Protein AF-0000000086875661 (afdb_homodimer)

pLDDT: mean 96.8, std 3.92, range [65.06, 98.88]

Structure (mmCIF, N/CA/C/O backbone):
data_AF-0000000086875661-model_v1
#
loop_
_entity.id
_entity.type
_entity.pdbx_description
1 polymer 'Rod shape-determining protein MreD'
#
loop_
_atom_site.group_PDB
_atom_site.id
_atom_site.type_symbol
_atom_site.label_atom_id
_atom_site.label_alt_id
_atom_site.label_comp_id
_atom_site.label_asym_id
_atom_site.label_entity_id
_atom_site.label_seq_id
_atom_site.pdbx_PDB_ins_code
_atom_site.Cartn_x
_atom_site.Cartn_y
_atom_site.Cartn_z
_atom_site.occupancy
_atom_site.B_iso_or_equiv
_atom_site.auth_seq_id
_atom_site.auth_comp_id
_atom_site.auth_asym_id
_atom_site.auth_atom_id
_atom_site.pdbx_PDB_model_num
ATOM 1 N N . MET A 1 1 ? 11.617 -21.625 3.67 1 78 1 MET A N 1
ATOM 2 C CA . MET A 1 1 ? 10.969 -20.969 4.805 1 78 1 MET A CA 1
ATOM 3 C C . MET A 1 1 ? 11.102 -19.453 4.703 1 78 1 MET A C 1
ATOM 5 O O . MET A 1 1 ? 12.047 -18.953 4.102 1 78 1 MET A O 1
ATOM 9 N N . MET A 1 2 ? 10.062 -18.734 5.184 1 91.12 2 MET A N 1
ATOM 10 C CA . MET A 1 2 ? 9.969 -17.281 5.129 1 91.12 2 MET A CA 1
ATOM 11 C C . MET A 1 2 ? 10.82 -16.641 6.223 1 91.12 2 MET A C 1
ATOM 13 O O . MET A 1 2 ? 10.695 -15.438 6.484 1 91.12 2 MET A O 1
ATOM 17 N N . THR A 1 3 ? 11.672 -17.438 6.891 1 93.19 3 THR A N 1
ATOM 18 C CA . THR A 1 3 ? 12.391 -16.953 8.062 1 93.19 3 THR A CA 1
ATOM 19 C C . THR A 1 3 ? 13.398 -15.883 7.68 1 93.19 3 THR A C 1
ATOM 21 O O . THR A 1 3 ? 13.469 -14.828 8.32 1 93.19 3 THR A O 1
ATOM 24 N N . LEU A 1 4 ? 14.195 -16.141 6.719 1 94.19 4 LEU A N 1
ATOM 25 C CA . LEU A 1 4 ? 15.188 -15.156 6.301 1 94.19 4 LEU A CA 1
ATOM 26 C C . LEU A 1 4 ? 14.523 -13.859 5.848 1 94.19 4 LEU A C 1
ATOM 28 O O . LEU A 1 4 ? 15.008 -12.766 6.145 1 94.19 4 LEU A O 1
ATOM 32 N N . ASN A 1 5 ? 13.414 -13.969 5.113 1 96.56 5 ASN A N 1
ATOM 33 C CA . ASN A 1 5 ? 12.688 -12.789 4.684 1 96.56 5 ASN A CA 1
ATOM 34 C C . ASN A 1 5 ? 12.164 -11.984 5.871 1 96.56 5 ASN A C 1
ATOM 36 O O . ASN A 1 5 ? 12.211 -10.75 5.859 1 96.56 5 ASN A O 1
ATOM 40 N N . ILE A 1 6 ? 11.711 -12.656 6.848 1 97.5 6 ILE A N 1
ATOM 41 C CA . ILE A 1 6 ? 11.195 -12 8.039 1 97.5 6 ILE A CA 1
ATOM 42 C C . ILE A 1 6 ? 12.344 -11.328 8.797 1 97.5 6 ILE A C 1
ATOM 44 O O . ILE A 1 6 ? 12.211 -10.188 9.242 1 97.5 6 ILE A O 1
ATOM 48 N N . LEU A 1 7 ? 13.445 -11.969 8.898 1 97.12 7 LEU A N 1
ATOM 49 C CA . LEU A 1 7 ? 14.594 -11.422 9.617 1 97.12 7 LEU A CA 1
ATOM 50 C C . LEU A 1 7 ? 15.156 -10.203 8.898 1 97.12 7 LEU A C 1
ATOM 52 O O . LEU A 1 7 ? 15.234 -9.117 9.477 1 97.12 7 LEU A O 1
ATOM 56 N N . VAL A 1 8 ? 15.414 -10.328 7.621 1 96.62 8 VAL A N 1
ATOM 57 C CA . VAL A 1 8 ? 16.109 -9.289 6.863 1 96.62 8 VAL A CA 1
ATOM 58 C C . VAL A 1 8 ? 15.109 -8.203 6.445 1 96.62 8 VAL A C 1
ATOM 60 O O . VAL A 1 8 ? 15.445 -7.02 6.418 1 96.62 8 VAL A O 1
ATOM 63 N N . GLY A 1 9 ? 13.906 -8.633 6.141 1 97.81 9 GLY A N 1
ATOM 64 C CA . GLY A 1 9 ? 12.922 -7.711 5.602 1 97.81 9 GLY A CA 1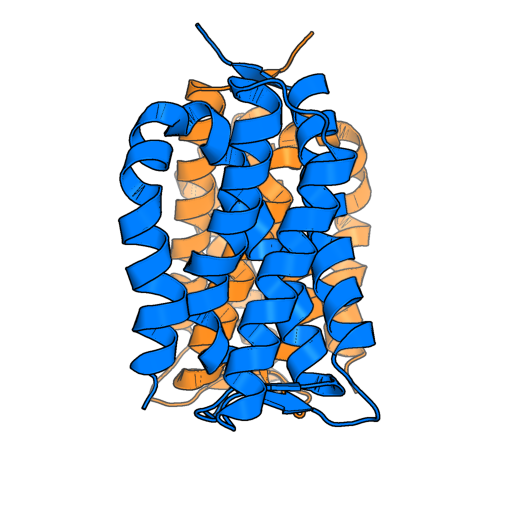
ATOM 65 C C . GLY A 1 9 ? 12.141 -6.98 6.68 1 97.81 9 GLY A C 1
ATOM 66 O O . GLY A 1 9 ? 11.594 -5.902 6.434 1 97.81 9 GLY A O 1
ATOM 67 N N . PHE A 1 10 ? 12.133 -7.559 7.891 1 98.44 10 PHE A N 1
ATOM 68 C CA . PHE A 1 10 ? 11.227 -7 8.891 1 98.44 10 PHE A CA 1
ATOM 69 C C . PHE A 1 10 ? 11.938 -6.809 10.219 1 98.44 10 PHE A C 1
ATOM 71 O O . PHE A 1 10 ? 12.086 -5.68 10.695 1 98.44 10 PHE A O 1
ATOM 78 N N . VAL A 1 11 ? 12.469 -7.754 10.789 1 98.19 11 VAL A N 1
ATOM 79 C CA . VAL A 1 11 ? 12.992 -7.727 12.156 1 98.19 11 VAL A CA 1
ATOM 80 C C . VAL A 1 11 ? 14.211 -6.812 12.227 1 98.19 11 VAL A C 1
ATOM 82 O O . VAL A 1 11 ? 14.234 -5.859 13.008 1 98.19 11 VAL A O 1
ATOM 85 N N . VAL A 1 12 ? 15.203 -7.027 11.461 1 97.88 12 VAL A N 1
ATOM 86 C CA . VAL A 1 12 ? 16.453 -6.266 11.508 1 97.88 12 VAL A CA 1
ATOM 87 C C . VAL A 1 12 ? 16.156 -4.789 11.242 1 97.88 12 VAL A C 1
ATOM 89 O O . VAL A 1 12 ? 16.562 -3.924 12.031 1 97.88 12 VAL A O 1
ATOM 92 N N . PRO A 1 13 ? 15.43 -4.535 10.195 1 97.75 13 PRO A N 1
ATOM 93 C CA . PRO A 1 13 ? 15.148 -3.117 9.961 1 97.75 13 PRO A CA 1
ATOM 94 C C . PRO A 1 13 ? 14.406 -2.465 11.125 1 97.75 13 PRO A C 1
ATOM 96 O O . PRO A 1 13 ? 14.758 -1.362 11.547 1 97.75 13 PRO A O 1
ATOM 99 N N . TRP A 1 14 ? 13.484 -3.121 11.695 1 97.69 14 TRP A N 1
ATOM 100 C CA . TRP A 1 14 ? 12.711 -2.533 12.789 1 97.69 14 TRP A CA 1
ATOM 101 C C . TRP A 1 14 ? 13.562 -2.389 14.047 1 97.69 14 TRP A C 1
ATOM 103 O O . TRP A 1 14 ? 13.445 -1.395 14.766 1 97.69 14 TRP A O 1
ATOM 113 N N . VAL A 1 15 ? 14.344 -3.293 14.312 1 97.19 15 VAL A N 1
ATOM 114 C CA . VAL A 1 15 ? 15.203 -3.223 15.492 1 97.19 15 VAL A CA 1
ATOM 115 C C . VAL A 1 15 ? 16.188 -2.072 15.344 1 97.19 15 VAL A C 1
ATOM 117 O O . VAL A 1 15 ? 16.422 -1.315 16.281 1 97.19 15 VAL A O 1
ATOM 120 N N . LEU A 1 16 ? 16.734 -1.89 14.164 1 94.44 16 LEU A N 1
ATOM 121 C CA . LEU A 1 16 ? 17.75 -0.874 13.93 1 94.44 16 LEU A CA 1
ATOM 122 C C . LEU A 1 16 ? 17.156 0.525 13.977 1 94.44 16 LEU A C 1
ATOM 124 O O . LEU A 1 16 ? 17.812 1.48 14.383 1 94.44 16 LEU A O 1
ATOM 128 N N . PHE A 1 17 ? 15.836 0.553 13.633 1 94.31 17 PHE A N 1
ATOM 129 C CA . PHE A 1 17 ? 15.344 1.904 13.398 1 94.31 17 PHE A CA 1
ATOM 130 C C . PHE A 1 17 ? 14.156 2.217 14.305 1 94.31 17 PHE A C 1
ATOM 132 O O . PHE A 1 17 ? 13.586 3.307 14.227 1 94.31 17 PHE A O 1
ATOM 139 N N . ILE A 1 18 ? 13.883 1.315 15.188 1 93.56 18 ILE A N 1
ATOM 140 C CA . ILE A 1 18 ? 12.688 1.455 16.016 1 93.56 18 ILE A CA 1
ATOM 141 C C . ILE A 1 18 ? 12.812 2.691 16.906 1 93.56 18 ILE A C 1
ATOM 143 O O . ILE A 1 18 ? 11.828 3.395 17.141 1 93.56 18 ILE A O 1
ATOM 147 N N . TYR A 1 19 ? 13.93 2.939 17.422 1 93.19 19 TYR A N 1
ATOM 148 C CA . TYR A 1 19 ? 14.141 4.098 18.281 1 93.19 19 TYR A CA 1
ATOM 149 C C . TYR A 1 19 ? 13.852 5.395 17.531 1 93.19 19 TYR A C 1
ATOM 151 O O . TYR A 1 19 ? 13.18 6.285 18.062 1 93.19 19 TYR A O 1
ATOM 159 N N . LEU A 1 20 ? 14.305 5.477 16.422 1 92.06 20 LEU A N 1
ATOM 160 C CA . LEU A 1 20 ? 14.078 6.664 15.602 1 92.06 20 LEU A CA 1
ATOM 161 C C . LEU A 1 20 ? 12.594 6.852 15.305 1 92.06 20 LEU A C 1
ATOM 163 O O . LEU A 1 20 ? 12.086 7.973 15.352 1 92.06 20 LEU A O 1
ATOM 167 N N . PHE A 1 21 ? 11.961 5.781 15.047 1 91.88 21 PHE A N 1
ATOM 168 C CA . PHE A 1 21 ? 10.539 5.824 14.742 1 91.88 21 PHE A CA 1
ATOM 169 C C . PHE A 1 21 ? 9.734 6.27 15.953 1 91.88 21 PHE A C 1
ATOM 171 O O . PHE A 1 21 ? 8.797 7.062 15.828 1 91.88 21 PHE A O 1
ATOM 178 N N . ILE A 1 22 ? 10.188 5.793 17.047 1 93.31 22 ILE A N 1
ATOM 179 C CA . ILE A 1 22 ? 9.484 6.16 18.266 1 93.31 22 ILE A CA 1
ATOM 180 C C . ILE A 1 22 ? 9.742 7.629 18.594 1 93.31 22 ILE A C 1
ATOM 182 O O . ILE A 1 22 ? 8.812 8.375 18.906 1 93.31 22 ILE A O 1
ATOM 186 N N . LYS A 1 23 ? 10.867 8.094 18.391 1 95.38 23 LYS A N 1
ATOM 187 C CA . LYS A 1 23 ? 11.266 9.453 18.75 1 95.38 23 LYS A CA 1
ATOM 188 C C . LYS A 1 23 ? 10.688 10.477 17.766 1 95.38 23 LYS A C 1
ATOM 190 O O . LYS A 1 23 ? 10.344 11.594 18.156 1 95.38 23 LYS A O 1
ATOM 195 N N . HIS A 1 24 ? 10.531 10.078 16.562 1 95.88 24 HIS A N 1
ATOM 196 C CA . HIS A 1 24 ? 10.086 11.016 15.539 1 95.88 24 HIS A CA 1
ATOM 197 C C . HIS A 1 24 ? 8.812 10.523 14.852 1 95.88 24 HIS A C 1
ATOM 199 O O . HIS A 1 24 ? 8.664 10.664 13.641 1 95.88 24 HIS A O 1
ATOM 205 N N . TRP A 1 25 ? 7.977 9.867 15.602 1 92.88 25 TRP A N 1
ATOM 206 C CA . TRP A 1 25 ? 6.805 9.203 15.047 1 92.88 25 TRP A CA 1
ATOM 207 C C . TRP A 1 25 ? 5.848 10.219 14.43 1 92.88 25 TRP A C 1
ATOM 209 O O . TRP A 1 25 ? 5.152 9.914 13.453 1 92.88 25 TRP A O 1
ATOM 219 N N . ARG A 1 26 ? 5.785 11.438 14.852 1 92 26 ARG A N 1
ATOM 220 C CA . ARG A 1 26 ? 4.867 12.438 14.312 1 92 26 ARG A CA 1
ATOM 221 C C . ARG A 1 26 ? 5.27 12.852 12.906 1 92 26 ARG A C 1
ATOM 223 O O . ARG A 1 26 ? 4.414 13.148 12.07 1 92 26 ARG A O 1
ATOM 230 N N . LEU A 1 27 ? 6.555 12.828 12.75 1 94.19 27 LEU A N 1
ATOM 231 C CA . LEU A 1 27 ? 7.059 13.172 11.422 1 94.19 27 LEU A CA 1
ATOM 232 C C . LEU A 1 27 ? 6.844 12.016 10.453 1 94.19 27 LEU A C 1
ATOM 234 O O . LEU A 1 27 ? 6.473 12.234 9.297 1 94.19 27 LEU A O 1
ATOM 238 N N . LEU A 1 28 ? 7.039 10.805 10.906 1 95.19 28 LEU A N 1
ATOM 239 C CA . LEU A 1 28 ? 7.148 9.664 10.008 1 95.19 28 LEU A CA 1
ATOM 240 C C . LEU A 1 28 ? 5.801 8.977 9.836 1 95.19 28 LEU A C 1
ATOM 242 O O . LEU A 1 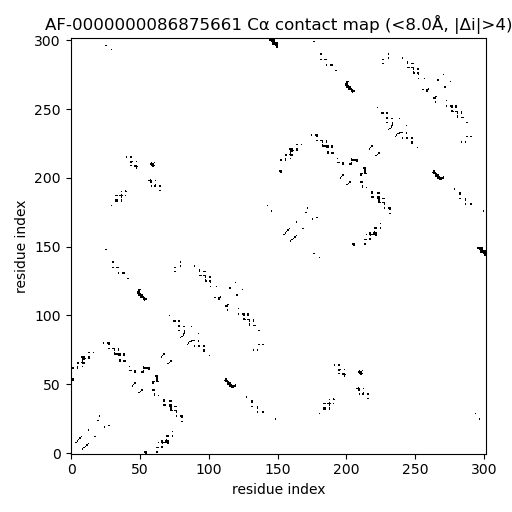28 ? 5.598 8.234 8.867 1 95.19 28 LEU A O 1
ATOM 246 N N . PHE A 1 29 ? 4.887 9.273 10.617 1 95.06 29 PHE A N 1
ATOM 247 C CA . PHE A 1 29 ? 3.572 8.648 10.727 1 95.06 29 PHE A CA 1
ATOM 248 C C . PHE A 1 29 ? 2.822 8.734 9.398 1 95.06 29 PHE A C 1
ATOM 250 O O . PHE A 1 29 ? 2.328 7.719 8.898 1 95.06 29 PHE A O 1
ATOM 257 N N . PRO A 1 30 ? 2.822 9.828 8.766 1 96.44 30 PRO A N 1
ATOM 258 C CA . PRO A 1 30 ? 2.023 9.914 7.543 1 96.44 30 PRO A CA 1
ATOM 259 C C . PRO A 1 30 ? 2.689 9.227 6.352 1 96.44 30 PRO A C 1
ATOM 261 O O . PRO A 1 30 ? 2.016 8.867 5.383 1 96.44 30 PRO A O 1
ATOM 264 N N . PHE A 1 31 ? 3.967 8.977 6.48 1 97.81 31 PHE A N 1
ATOM 265 C CA . PHE A 1 31 ? 4.707 8.594 5.285 1 97.81 31 PHE A CA 1
ATOM 266 C C . PHE A 1 31 ? 4.938 7.086 5.25 1 97.81 31 PHE A C 1
ATOM 268 O O . PHE A 1 31 ? 5.094 6.5 4.176 1 97.81 31 PHE A O 1
ATOM 275 N N . PHE A 1 32 ? 4.891 6.434 6.379 1 98.06 32 PHE A N 1
ATOM 276 C CA . PHE A 1 32 ? 5.152 5 6.449 1 98.06 32 PHE A CA 1
ATOM 277 C C . PHE A 1 32 ? 4.164 4.23 5.586 1 98.06 32 PHE A C 1
ATOM 279 O O . PHE A 1 32 ? 4.562 3.438 4.73 1 98.06 32 PHE A O 1
ATOM 286 N N . PRO A 1 33 ? 2.877 4.504 5.711 1 98.12 33 PRO A N 1
ATOM 287 C CA . PRO A 1 33 ? 1.938 3.756 4.875 1 98.12 33 PRO A CA 1
ATOM 288 C C . PRO A 1 33 ? 2.068 4.094 3.393 1 98.12 33 PRO A C 1
ATOM 290 O O . PRO A 1 33 ? 1.792 3.252 2.535 1 98.12 33 PRO A O 1
ATOM 293 N N . VAL A 1 34 ? 2.479 5.27 3.094 1 98.56 34 VAL A N 1
ATOM 294 C CA . VAL A 1 34 ? 2.705 5.645 1.702 1 98.56 34 VAL A CA 1
ATOM 295 C C . VAL A 1 34 ? 3.82 4.785 1.109 1 98.56 34 VAL A C 1
ATOM 297 O O . VAL A 1 34 ? 3.699 4.293 -0.014 1 98.56 34 VAL A O 1
ATOM 300 N N . ALA A 1 35 ? 4.801 4.625 1.902 1 98.81 35 ALA A N 1
ATOM 301 C CA . ALA A 1 35 ? 5.914 3.787 1.464 1 98.81 35 ALA A CA 1
ATOM 302 C C . ALA A 1 35 ? 5.473 2.336 1.288 1 98.81 35 ALA A C 1
ATOM 304 O O . ALA A 1 35 ? 5.914 1.655 0.359 1 98.81 35 ALA A O 1
ATOM 305 N N . VAL A 1 36 ? 4.633 1.912 2.16 1 98.81 36 VAL A N 1
ATOM 306 C CA . VAL A 1 36 ? 4.098 0.559 2.055 1 98.81 36 VAL A CA 1
ATOM 307 C C . VAL A 1 36 ? 3.295 0.42 0.764 1 98.81 36 VAL A C 1
ATOM 309 O O . VAL A 1 36 ? 3.416 -0.582 0.055 1 98.81 36 VAL A O 1
ATOM 312 N N . ALA A 1 37 ? 2.527 1.387 0.46 1 98.81 37 ALA A N 1
ATOM 313 C CA . ALA A 1 37 ? 1.726 1.387 -0.761 1 98.81 37 ALA A CA 1
ATOM 314 C C . ALA A 1 37 ? 2.615 1.328 -2 1 98.81 37 ALA A C 1
ATOM 316 O O . ALA A 1 37 ? 2.398 0.5 -2.889 1 98.81 37 ALA A O 1
ATOM 317 N N . LEU A 1 38 ? 3.586 2.137 -1.98 1 98.75 38 LEU A N 1
ATOM 318 C CA . LEU A 1 38 ? 4.504 2.178 -3.115 1 98.75 38 LEU A CA 1
ATOM 319 C C . LEU A 1 38 ? 5.223 0.842 -3.281 1 98.75 38 LEU A C 1
ATOM 321 O O . LEU A 1 38 ? 5.305 0.31 -4.391 1 98.75 38 LEU A O 1
ATOM 325 N N . ALA A 1 39 ? 5.672 0.341 -2.184 1 98.75 39 ALA A N 1
ATOM 326 C CA . ALA A 1 39 ? 6.402 -0.924 -2.209 1 98.75 39 ALA A CA 1
ATOM 327 C C . ALA A 1 39 ? 5.508 -2.064 -2.689 1 98.75 39 ALA A C 1
ATOM 329 O O . ALA A 1 39 ? 5.918 -2.873 -3.523 1 98.75 39 ALA A O 1
ATOM 330 N N . SER A 1 40 ? 4.324 -2.059 -2.189 1 98.44 40 SER A N 1
ATOM 331 C CA . SER A 1 40 ? 3.412 -3.148 -2.516 1 98.44 40 SER A CA 1
ATOM 332 C C . SER A 1 40 ? 3.006 -3.107 -3.986 1 98.44 40 SER A C 1
ATOM 334 O O . SER A 1 40 ? 2.902 -4.152 -4.637 1 98.44 40 SER A O 1
ATOM 336 N N . VAL A 1 41 ? 2.775 -1.963 -4.5 1 98.06 41 VAL A N 1
ATOM 337 C CA . VAL A 1 41 ? 2.371 -1.82 -5.898 1 98.06 41 VAL A CA 1
ATOM 338 C C . VAL A 1 41 ? 3.525 -2.225 -6.812 1 98.06 41 VAL A C 1
ATOM 340 O O . VAL A 1 41 ? 3.342 -3.018 -7.738 1 98.06 41 VAL A O 1
ATOM 343 N N . VAL A 1 42 ? 4.688 -1.741 -6.523 1 98.44 42 VAL A N 1
ATOM 344 C CA . VAL A 1 42 ? 5.855 -2.059 -7.336 1 98.44 42 VAL A CA 1
ATOM 345 C C . VAL A 1 42 ? 6.133 -3.559 -7.285 1 98.44 42 VAL A C 1
ATOM 347 O O . VAL A 1 42 ? 6.387 -4.188 -8.312 1 98.44 42 VAL A O 1
ATOM 350 N N . ASN A 1 43 ? 6.016 -4.102 -6.117 1 98.44 43 ASN A N 1
ATOM 351 C CA . ASN A 1 43 ? 6.281 -5.531 -5.965 1 98.44 43 ASN A CA 1
ATOM 352 C C . ASN A 1 43 ? 5.23 -6.375 -6.68 1 98.44 43 ASN A C 1
ATOM 354 O O . ASN A 1 43 ? 5.559 -7.379 -7.312 1 98.44 43 ASN A O 1
ATOM 358 N N . ASN A 1 44 ? 4.023 -5.953 -6.586 1 98.12 44 ASN A N 1
ATOM 359 C CA . ASN A 1 44 ? 2.988 -6.711 -7.277 1 98.12 44 ASN A CA 1
ATOM 360 C C . ASN A 1 44 ? 3.205 -6.711 -8.789 1 98.12 44 ASN A C 1
ATOM 362 O O . ASN A 1 44 ? 3.01 -7.734 -9.445 1 98.12 44 ASN A O 1
ATOM 366 N N . ILE A 1 45 ? 3.602 -5.652 -9.305 1 98 45 ILE A N 1
ATOM 367 C CA . ILE A 1 45 ? 3.908 -5.559 -10.734 1 98 45 ILE A CA 1
ATOM 368 C C . ILE A 1 45 ? 5.184 -6.34 -11.039 1 98 45 ILE A C 1
ATOM 370 O O . ILE A 1 45 ? 5.219 -7.129 -11.984 1 98 45 ILE A O 1
ATOM 374 N N . GLY A 1 46 ? 6.195 -6.141 -10.281 1 98.44 46 GLY A N 1
ATOM 375 C CA . GLY A 1 46 ? 7.484 -6.773 -10.5 1 98.44 46 GLY A CA 1
ATOM 376 C C . GLY A 1 46 ? 7.43 -8.289 -10.422 1 98.44 46 GLY A C 1
ATOM 377 O O . GLY A 1 46 ? 8.039 -8.977 -11.242 1 98.44 46 GLY A O 1
ATOM 378 N N . PHE A 1 47 ? 6.699 -8.805 -9.469 1 98.38 47 PHE A N 1
ATOM 379 C CA . PHE A 1 47 ? 6.59 -10.25 -9.289 1 98.38 47 PHE A CA 1
ATOM 380 C C . PHE A 1 47 ? 5.844 -10.883 -10.461 1 98.38 47 PHE A C 1
ATOM 382 O O . PHE A 1 47 ? 6.02 -12.07 -10.75 1 98.38 47 PHE A O 1
ATOM 389 N N . ASN A 1 48 ? 5.086 -10.102 -11.086 1 98.06 48 ASN A N 1
ATOM 390 C CA . ASN A 1 48 ? 4.371 -10.609 -12.25 1 98.06 48 ASN A CA 1
ATOM 391 C C . ASN A 1 48 ? 5.262 -10.641 -13.484 1 98.06 48 ASN A C 1
ATOM 393 O O . ASN A 1 48 ? 5.125 -11.523 -14.336 1 98.06 48 ASN A O 1
ATOM 397 N N . TYR A 1 49 ? 6.273 -9.727 -13.516 1 98.19 49 TYR A N 1
ATOM 398 C CA . TYR A 1 49 ? 6.926 -9.562 -14.812 1 98.19 49 TYR A CA 1
ATOM 399 C C . TYR A 1 49 ? 8.438 -9.711 -14.688 1 98.19 49 TYR A C 1
ATOM 401 O O . TYR A 1 49 ? 9.117 -10.031 -15.664 1 98.19 49 TYR A O 1
ATOM 409 N N . PHE A 1 50 ? 8.992 -9.547 -13.445 1 98.5 50 PHE A N 1
ATOM 410 C CA . PHE A 1 50 ? 10.414 -9.234 -13.539 1 98.5 50 PHE A CA 1
ATOM 411 C C . PHE A 1 50 ? 11.219 -10.047 -12.531 1 98.5 50 PHE A C 1
ATOM 413 O O . PHE A 1 50 ? 12.367 -10.406 -12.789 1 98.5 50 PHE A O 1
ATOM 420 N N . TRP A 1 51 ? 10.688 -10.32 -11.336 1 98.38 51 TRP A N 1
ATOM 421 C CA . TRP A 1 51 ? 11.5 -10.984 -10.328 1 98.38 51 TRP A CA 1
ATOM 422 C C . TRP A 1 51 ? 10.656 -11.922 -9.469 1 98.38 51 TRP A C 1
ATOM 424 O O . TRP A 1 51 ? 9.422 -11.812 -9.453 1 98.38 51 TRP A O 1
ATOM 434 N N . LEU A 1 52 ? 11.367 -12.812 -8.797 1 97.75 52 LEU A N 1
ATOM 435 C CA . LEU A 1 52 ? 10.836 -13.734 -7.797 1 97.75 52 LEU A CA 1
ATOM 436 C C . LEU A 1 52 ? 11.672 -13.695 -6.523 1 97.75 52 LEU A C 1
ATOM 438 O O . LEU A 1 52 ? 12.891 -13.469 -6.578 1 97.75 52 LEU A O 1
ATOM 442 N N . LEU A 1 53 ? 11.016 -13.789 -5.457 1 97.88 53 LEU A N 1
ATOM 443 C CA . LEU A 1 53 ? 11.672 -13.859 -4.156 1 97.88 53 LEU A CA 1
ATOM 444 C C . LEU A 1 53 ? 11.336 -15.172 -3.451 1 97.88 53 LEU A C 1
ATOM 446 O O . LEU A 1 53 ? 10.172 -15.539 -3.334 1 97.88 53 LEU A O 1
ATOM 450 N N . SER A 1 54 ? 12.398 -15.898 -3.027 1 96.88 54 SER A N 1
ATOM 451 C CA . SER A 1 54 ? 12.195 -17.141 -2.301 1 96.88 54 SER A CA 1
ATOM 452 C C . SER A 1 54 ? 11.766 -16.891 -0.861 1 96.88 54 SER A C 1
ATOM 454 O O . SER A 1 54 ? 12.203 -15.914 -0.241 1 96.88 54 SER A O 1
ATOM 456 N N . PRO A 1 55 ? 11.031 -17.797 -0.301 1 97.06 55 PRO A N 1
ATOM 457 C CA . PRO A 1 55 ? 10.359 -18.938 -0.919 1 97.06 55 PRO A CA 1
ATOM 458 C C . PRO A 1 55 ? 9.156 -18.531 -1.772 1 97.06 55 PRO A C 1
ATOM 460 O O . PRO A 1 55 ? 8.648 -17.422 -1.628 1 97.06 55 PRO A O 1
ATOM 463 N N . VAL A 1 56 ? 8.773 -19.438 -2.609 1 96.44 56 VAL A N 1
ATOM 464 C CA . VAL A 1 56 ? 7.648 -19.188 -3.498 1 96.44 56 VAL A CA 1
ATOM 465 C C . VAL A 1 56 ? 6.371 -19.766 -2.896 1 96.44 56 VAL A C 1
ATOM 467 O O . VAL A 1 56 ? 6.289 -20.969 -2.641 1 96.44 56 VAL A O 1
ATOM 470 N N . PHE A 1 57 ? 5.43 -18.906 -2.68 1 96.81 57 PHE A N 1
ATOM 471 C CA . PHE A 1 57 ? 4.125 -19.281 -2.141 1 96.81 57 PHE A CA 1
ATOM 472 C C . PHE A 1 57 ? 3.064 -19.266 -3.232 1 96.81 57 PHE A C 1
ATOM 474 O O . PHE A 1 57 ? 3.373 -19.047 -4.406 1 96.81 57 PHE A O 1
ATOM 481 N N . LYS A 1 58 ? 1.871 -19.641 -2.816 1 96.31 58 LYS A N 1
ATOM 482 C CA . LYS A 1 58 ? 0.774 -19.578 -3.777 1 96.31 58 LYS A CA 1
ATOM 483 C C . LYS A 1 58 ? 0.705 -18.203 -4.445 1 96.31 58 LYS A C 1
ATOM 485 O O . LYS A 1 58 ? 0.625 -18.109 -5.672 1 96.31 58 LYS A O 1
ATOM 490 N N . ASN A 1 59 ? 0.644 -17.234 -3.58 1 97.19 59 ASN A N 1
ATOM 491 C CA . ASN A 1 59 ? 0.866 -15.867 -4.055 1 97.19 59 ASN A CA 1
ATOM 492 C C . ASN A 1 59 ? 2.342 -15.492 -3.994 1 97.19 59 ASN A C 1
ATOM 494 O O . ASN A 1 59 ? 2.889 -15.273 -2.91 1 97.19 59 ASN A O 1
ATOM 498 N N . ILE A 1 60 ? 2.891 -15.281 -5.094 1 97.19 60 ILE A N 1
ATOM 499 C CA . ILE A 1 60 ? 4.344 -15.141 -5.145 1 97.19 60 ILE A CA 1
ATOM 500 C C . ILE A 1 60 ? 4.762 -13.852 -4.441 1 97.19 60 ILE A C 1
ATOM 502 O O . ILE A 1 60 ? 5.852 -13.773 -3.873 1 97.19 60 ILE A O 1
ATOM 506 N N . ALA A 1 61 ? 3.891 -12.898 -4.438 1 97.31 61 ALA A N 1
ATOM 507 C CA . ALA A 1 61 ? 4.215 -11.625 -3.803 1 97.31 61 ALA A CA 1
ATOM 508 C C . ALA A 1 61 ? 4.168 -11.742 -2.281 1 97.31 61 ALA A C 1
ATOM 510 O O . ALA A 1 61 ? 4.633 -10.844 -1.569 1 97.31 61 ALA A O 1
ATOM 511 N N . PHE A 1 62 ? 3.648 -12.82 -1.806 1 97.62 62 PHE A N 1
ATOM 512 C CA . PHE A 1 62 ? 3.5 -13.016 -0.369 1 97.62 62 PHE A CA 1
ATOM 513 C C . PHE A 1 62 ? 4.859 -13.016 0.321 1 97.62 62 PHE A C 1
ATOM 515 O O . PHE A 1 62 ? 4.988 -12.531 1.448 1 97.62 62 PHE A O 1
ATOM 522 N N . SER A 1 63 ? 5.844 -13.492 -0.364 1 97.69 63 SER A N 1
ATOM 523 C CA . SER A 1 63 ? 7.184 -13.602 0.207 1 97.69 63 SER A CA 1
ATOM 524 C C . SER A 1 63 ? 7.797 -12.234 0.449 1 97.69 63 SER A C 1
ATOM 526 O O . SER A 1 63 ? 8.766 -12.102 1.2 1 97.69 63 SER A O 1
ATOM 528 N N . ALA A 1 64 ? 7.215 -11.211 -0.131 1 97.81 64 ALA A N 1
ATOM 529 C CA . ALA A 1 64 ? 7.793 -9.875 -0.04 1 97.81 64 ALA A CA 1
ATOM 530 C C . ALA A 1 64 ? 7.133 -9.062 1.071 1 97.81 64 ALA A C 1
ATOM 532 O O . ALA A 1 64 ? 7.574 -7.953 1.387 1 97.81 64 ALA A O 1
ATOM 533 N N . ILE A 1 65 ? 6.129 -9.586 1.773 1 98.38 65 ILE A N 1
ATOM 534 C CA . ILE A 1 65 ? 5.352 -8.852 2.764 1 98.38 65 ILE A CA 1
ATOM 535 C C . ILE A 1 65 ? 6.277 -8.328 3.863 1 98.38 65 ILE A C 1
ATOM 537 O O . ILE A 1 65 ? 6.188 -7.168 4.258 1 98.38 65 ILE A O 1
ATOM 541 N N . PRO A 1 66 ? 7.238 -9.109 4.332 1 98.31 66 PRO A N 1
ATOM 542 C CA . PRO A 1 66 ? 8.133 -8.57 5.359 1 98.31 66 PRO A CA 1
ATOM 543 C C . PRO A 1 66 ? 8.914 -7.348 4.883 1 98.31 66 PRO A C 1
ATOM 545 O O . PRO A 1 66 ? 9.148 -6.418 5.66 1 98.31 66 PRO A O 1
ATOM 548 N N . PHE A 1 67 ? 9.289 -7.324 3.639 1 98.56 67 PHE A N 1
ATOM 549 C CA . PHE A 1 67 ? 10.016 -6.191 3.076 1 98.56 67 PHE A CA 1
ATOM 550 C C . PHE A 1 67 ? 9.086 -5 2.881 1 98.56 67 PHE A C 1
ATOM 552 O O . PHE A 1 67 ? 9.477 -3.857 3.135 1 98.56 67 PHE A O 1
ATOM 559 N N . ASP A 1 68 ? 7.891 -5.281 2.469 1 98.69 68 ASP A N 1
ATOM 560 C CA . ASP A 1 68 ? 6.898 -4.234 2.223 1 98.69 68 ASP A CA 1
ATOM 561 C C . ASP A 1 68 ? 6.496 -3.543 3.521 1 98.69 68 ASP A C 1
ATOM 563 O O . ASP A 1 68 ? 6.137 -2.363 3.518 1 98.69 68 ASP A O 1
ATOM 567 N N . LEU A 1 69 ? 6.582 -4.238 4.625 1 98.44 69 LEU A N 1
ATOM 568 C CA . LEU A 1 69 ? 6.16 -3.697 5.914 1 98.44 69 LEU A CA 1
ATOM 569 C C . LEU A 1 69 ? 7.367 -3.344 6.777 1 98.44 69 LEU A C 1
ATOM 571 O O . LEU A 1 69 ? 7.211 -2.9 7.914 1 98.44 69 LEU A O 1
ATOM 575 N N . GLY A 1 70 ? 8.5 -3.527 6.277 1 98.12 70 GLY A N 1
ATOM 576 C CA . GLY A 1 70 ? 9.703 -3.34 7.07 1 98.12 70 GLY A CA 1
ATOM 577 C C . GLY A 1 70 ? 10.781 -2.559 6.34 1 98.12 70 GLY A C 1
ATOM 578 O O . GLY A 1 70 ? 10.773 -1.325 6.352 1 98.12 70 GLY A O 1
ATOM 579 N N . LEU A 1 71 ? 11.562 -3.232 5.625 1 98.56 71 LEU A N 1
ATOM 580 C CA . LEU A 1 71 ? 12.773 -2.664 5.031 1 98.56 71 LEU A CA 1
ATOM 581 C C . LEU A 1 71 ? 12.43 -1.469 4.148 1 98.56 71 LEU A C 1
ATOM 583 O O . LEU A 1 71 ? 13.016 -0.394 4.297 1 98.56 71 LEU A O 1
ATOM 587 N N . PHE A 1 72 ? 11.484 -1.653 3.279 1 98.69 72 PHE A N 1
ATOM 588 C CA . PHE A 1 72 ? 11.211 -0.628 2.277 1 98.69 72 PHE A CA 1
ATOM 589 C C . PHE A 1 72 ? 10.688 0.643 2.936 1 98.69 72 PHE A C 1
ATOM 591 O O . PHE A 1 72 ? 11.273 1.717 2.775 1 98.69 72 PHE A O 1
ATOM 598 N N . PRO A 1 73 ? 9.672 0.544 3.707 1 98.44 73 PRO A N 1
ATOM 599 C CA . PRO A 1 73 ? 9.195 1.79 4.312 1 98.44 73 PRO A CA 1
ATOM 600 C C . PRO A 1 73 ? 10.164 2.35 5.352 1 98.44 73 PRO A C 1
ATOM 602 O O . PRO A 1 73 ? 10.227 3.566 5.555 1 98.44 73 PRO A O 1
ATOM 605 N N . ILE A 1 74 ? 10.945 1.551 5.961 1 98.25 74 ILE A N 1
ATOM 606 C CA . ILE A 1 74 ? 11.891 2.016 6.965 1 98.25 74 ILE A CA 1
ATOM 607 C C . ILE A 1 74 ? 13 2.822 6.289 1 98.25 74 ILE A C 1
ATOM 609 O O . ILE A 1 74 ? 13.359 3.906 6.754 1 98.25 74 ILE A O 1
ATOM 613 N N . ILE A 1 75 ? 13.516 2.357 5.18 1 98.44 75 ILE A N 1
ATOM 614 C CA . ILE A 1 75 ? 14.555 3.072 4.453 1 98.44 75 ILE A CA 1
ATOM 615 C C . ILE A 1 75 ? 14.008 4.395 3.922 1 98.44 75 ILE A C 1
ATOM 617 O O . ILE A 1 75 ? 14.664 5.43 4.016 1 98.44 75 ILE A O 1
ATOM 621 N N . ALA A 1 76 ? 12.805 4.352 3.402 1 98.25 76 ALA A N 1
ATOM 622 C CA . ALA A 1 76 ? 12.172 5.57 2.902 1 98.25 76 ALA A CA 1
ATOM 623 C C . ALA A 1 76 ? 11.945 6.57 4.027 1 98.25 76 ALA A C 1
ATOM 625 O O . ALA A 1 76 ? 12.195 7.77 3.865 1 98.25 76 ALA A O 1
ATOM 626 N N . SER A 1 77 ? 11.484 6.09 5.129 1 97.12 77 SER A N 1
ATOM 627 C CA . SER A 1 77 ? 11.234 6.941 6.285 1 97.12 77 SER A CA 1
ATOM 628 C C . SER A 1 77 ? 12.531 7.523 6.836 1 97.12 77 SER A C 1
ATOM 630 O O . SER A 1 77 ? 12.57 8.68 7.262 1 97.12 77 SER A O 1
ATOM 632 N N . TYR A 1 78 ? 13.547 6.691 6.91 1 97.56 78 TYR A N 1
ATOM 633 C CA . TYR A 1 78 ? 14.852 7.16 7.375 1 97.56 78 TYR A CA 1
ATOM 634 C C . TYR A 1 78 ? 15.367 8.289 6.492 1 97.56 78 TYR A C 1
ATOM 636 O O . TYR A 1 78 ? 15.93 9.266 6.988 1 97.56 78 TYR A O 1
ATOM 644 N N . MET A 1 79 ? 15.203 8.164 5.23 1 98.38 79 MET A N 1
ATOM 645 C CA . MET A 1 79 ? 15.594 9.227 4.305 1 98.38 79 MET A CA 1
ATOM 646 C C . MET A 1 79 ? 14.883 10.531 4.641 1 98.38 79 MET A C 1
ATOM 648 O O . MET A 1 79 ? 15.516 11.586 4.711 1 98.38 79 MET A O 1
ATOM 652 N N . LEU A 1 80 ? 13.594 10.453 4.902 1 98.19 80 LEU A N 1
ATOM 653 C CA . LEU A 1 80 ? 12.82 11.648 5.211 1 98.19 80 LEU A CA 1
ATOM 654 C C . LEU A 1 80 ? 13.25 12.25 6.547 1 98.19 80 LEU A C 1
ATOM 656 O O . LEU A 1 80 ? 13.305 13.469 6.699 1 98.19 80 LEU A O 1
ATOM 660 N N . TYR A 1 81 ? 13.562 11.367 7.469 1 97.94 81 TYR A N 1
ATOM 661 C CA . TYR A 1 81 ? 14.102 11.836 8.742 1 97.94 81 TYR A CA 1
ATOM 662 C C . TYR A 1 81 ? 15.367 12.664 8.531 1 97.94 81 TYR A C 1
ATOM 664 O O . TYR A 1 81 ? 15.5 13.75 9.094 1 97.94 81 TYR A O 1
ATOM 672 N N . LEU A 1 82 ? 16.219 12.203 7.715 1 98.31 82 LEU A N 1
ATOM 673 C CA . LEU A 1 82 ? 17.484 12.898 7.457 1 98.31 82 LEU A CA 1
ATOM 674 C C . LEU A 1 82 ? 17.234 14.227 6.738 1 98.31 82 LEU A C 1
ATOM 676 O O . LEU A 1 82 ? 17.906 15.219 7.008 1 98.31 82 LEU A O 1
ATOM 680 N N . VAL A 1 83 ? 16.297 14.211 5.836 1 98.44 83 VAL A N 1
ATOM 681 C CA . VAL A 1 83 ? 15.977 15.422 5.09 1 98.44 83 VAL A CA 1
ATOM 682 C C . VAL A 1 83 ? 15.391 16.469 6.035 1 98.44 83 VAL A C 1
ATOM 684 O O . VAL A 1 83 ? 15.859 17.609 6.066 1 98.44 83 VAL A O 1
ATOM 687 N N . TYR A 1 84 ? 14.492 16.078 6.859 1 97.12 84 TYR A N 1
ATOM 688 C CA . TYR A 1 84 ? 13.688 17.094 7.551 1 97.12 84 TYR A CA 1
ATOM 689 C C . TYR A 1 84 ? 14.25 17.375 8.938 1 97.12 84 TYR A C 1
ATOM 691 O O . TYR A 1 84 ? 14.156 18.5 9.43 1 97.12 84 TYR A O 1
ATOM 699 N N . GLU A 1 85 ? 14.82 16.391 9.586 1 96.56 85 GLU A N 1
ATOM 700 C CA . GLU A 1 85 ? 15.328 16.578 10.938 1 96.56 85 GLU A CA 1
ATOM 701 C C . GLU A 1 85 ? 16.797 16.969 10.93 1 96.56 85 GLU A C 1
ATOM 703 O O . GLU A 1 85 ? 17.234 17.797 11.734 1 96.56 85 GLU A O 1
ATOM 708 N N . LYS A 1 86 ? 17.531 16.375 10.055 1 97.5 86 LYS A N 1
ATOM 709 C CA . LYS A 1 86 ? 18.969 16.641 10.008 1 97.5 86 LYS A CA 1
ATOM 710 C C . LYS A 1 86 ? 19.297 17.656 8.914 1 97.5 86 LYS A C 1
ATOM 712 O O . LYS A 1 86 ? 20.453 18.078 8.781 1 97.5 86 LYS A O 1
ATOM 717 N N . LYS A 1 87 ? 18.422 17.984 8.078 1 98.06 87 LYS A N 1
ATOM 718 C CA . LYS A 1 87 ? 18.531 19.031 7.074 1 98.06 87 LYS A CA 1
ATOM 719 C C . LYS A 1 87 ? 19.547 18.672 6.008 1 98.06 87 LYS A C 1
ATOM 721 O O . LYS A 1 87 ? 20.281 19.531 5.523 1 98.06 87 LYS A O 1
ATOM 726 N N . ILE A 1 88 ? 19.609 17.422 5.73 1 98.44 88 ILE A N 1
ATOM 727 C CA . ILE A 1 88 ? 20.484 16.969 4.648 1 98.44 88 ILE A CA 1
ATOM 728 C C . ILE A 1 88 ? 19.766 17.109 3.312 1 98.44 88 ILE A C 1
ATOM 730 O O . ILE A 1 88 ? 18.547 16.922 3.238 1 98.44 88 ILE A O 1
ATOM 734 N N . LYS A 1 89 ? 20.531 17.422 2.258 1 98.62 89 LYS A N 1
ATOM 735 C CA . LYS A 1 89 ? 19.953 17.641 0.933 1 98.62 89 LYS A CA 1
ATOM 736 C C . LYS A 1 89 ? 19.25 16.375 0.433 1 98.62 89 LYS A C 1
ATOM 738 O O . LYS A 1 89 ? 19.797 15.273 0.567 1 98.62 89 LYS A O 1
ATOM 743 N N . PRO A 1 90 ? 18.125 16.469 -0.194 1 98.62 90 PRO A N 1
ATOM 744 C CA . PRO A 1 90 ? 17.297 15.305 -0.552 1 98.62 90 PRO A CA 1
ATOM 745 C C . PRO A 1 90 ? 17.906 14.484 -1.687 1 98.62 90 PRO A C 1
ATOM 747 O O . PRO A 1 90 ? 17.828 13.25 -1.662 1 98.62 90 PRO A O 1
ATOM 750 N N . VAL A 1 91 ? 18.484 15.062 -2.705 1 98.56 91 VAL A N 1
ATOM 751 C CA . VAL A 1 91 ? 18.891 14.383 -3.932 1 98.56 91 VAL A CA 1
ATOM 752 C C . VAL A 1 91 ? 19.906 13.289 -3.605 1 98.56 91 VAL A C 1
ATOM 754 O O . VAL A 1 91 ? 19.703 12.125 -3.969 1 98.56 91 VAL A O 1
ATOM 757 N N . PRO A 1 92 ? 20.969 13.594 -2.834 1 98.75 92 PRO A N 1
ATOM 758 C CA . PRO A 1 92 ? 21.891 12.516 -2.504 1 98.75 92 PRO A CA 1
ATOM 759 C C . PRO A 1 92 ? 21.25 11.422 -1.652 1 98.75 92 PRO A C 1
ATOM 761 O O . PRO A 1 92 ? 21.578 10.242 -1.81 1 98.75 92 PRO A O 1
ATOM 764 N N . LEU A 1 93 ? 20.406 11.789 -0.791 1 98.81 93 LEU A N 1
ATOM 765 C CA . LEU A 1 93 ? 19.766 10.828 0.092 1 98.81 93 LEU A CA 1
ATOM 766 C C . LEU A 1 93 ? 18.875 9.883 -0.7 1 98.81 93 LEU A C 1
ATOM 768 O O . LEU A 1 93 ? 18.781 8.688 -0.389 1 98.81 93 LEU A O 1
ATOM 772 N N . ILE A 1 94 ? 18.234 10.406 -1.683 1 98.88 94 ILE A N 1
ATOM 773 C CA . ILE A 1 94 ? 17.391 9.602 -2.561 1 98.88 94 ILE A CA 1
ATOM 774 C C . ILE A 1 94 ? 18.25 8.555 -3.281 1 98.88 94 ILE A C 1
ATOM 776 O O . ILE A 1 94 ? 17.906 7.371 -3.283 1 98.88 94 ILE A O 1
ATOM 780 N N . PHE A 1 95 ? 19.359 8.969 -3.777 1 98.81 95 PHE A N 1
ATOM 781 C CA . PHE A 1 95 ? 20.25 8.078 -4.512 1 98.81 95 PHE A CA 1
ATOM 782 C C . PHE A 1 95 ? 20.859 7.035 -3.58 1 98.81 95 PHE A C 1
ATOM 784 O O . PHE A 1 95 ? 20.938 5.852 -3.926 1 98.81 95 PHE A O 1
ATOM 791 N N . ILE A 1 96 ? 21.25 7.484 -2.428 1 98.75 96 ILE A N 1
ATOM 792 C CA . ILE A 1 96 ? 21.891 6.586 -1.472 1 98.75 96 ILE A CA 1
ATOM 793 C C . ILE A 1 96 ? 20.875 5.535 -1.005 1 98.75 96 ILE A C 1
ATOM 795 O O . ILE A 1 96 ? 21.219 4.359 -0.854 1 98.75 96 ILE A O 1
ATOM 799 N N . SER A 1 97 ? 19.672 5.906 -0.769 1 98.75 97 SER A N 1
ATOM 800 C CA . SER A 1 97 ? 18.625 4.973 -0.341 1 98.75 97 SER A CA 1
ATOM 801 C C . SER A 1 97 ? 18.359 3.924 -1.411 1 98.75 97 SER A C 1
ATOM 803 O O . SER A 1 97 ? 18.281 2.73 -1.112 1 98.75 97 SER A O 1
ATOM 805 N N . ALA A 1 98 ? 18.234 4.375 -2.648 1 98.81 98 ALA A N 1
ATOM 806 C CA . ALA A 1 98 ? 18 3.447 -3.75 1 98.81 98 ALA A CA 1
ATOM 807 C C . ALA A 1 98 ? 19.172 2.494 -3.93 1 98.81 98 ALA A C 1
ATOM 809 O O . ALA A 1 98 ? 18.984 1.304 -4.191 1 98.81 98 ALA A O 1
ATOM 810 N N . LEU A 1 99 ? 20.328 3.049 -3.752 1 98.69 99 LEU A N 1
ATOM 811 C CA . LEU A 1 99 ? 21.531 2.244 -3.895 1 98.69 99 LEU A CA 1
ATOM 812 C C . LEU A 1 99 ? 21.625 1.21 -2.777 1 98.69 99 LEU A C 1
ATOM 814 O O . LEU A 1 99 ? 22.016 0.065 -3.018 1 98.69 99 LEU A O 1
ATOM 818 N N . MET A 1 100 ? 21.328 1.601 -1.582 1 98.44 100 MET A N 1
ATOM 819 C CA . MET A 1 100 ? 21.359 0.687 -0.443 1 98.44 100 MET A CA 1
ATOM 820 C C . MET A 1 100 ? 20.406 -0.482 -0.66 1 98.44 100 MET A C 1
ATOM 822 O O . MET A 1 100 ? 20.766 -1.638 -0.437 1 98.44 100 MET A O 1
ATOM 826 N N . LEU A 1 101 ? 19.219 -0.218 -1.103 1 98.69 101 LEU A N 1
ATOM 827 C CA . LEU A 1 101 ? 18.234 -1.261 -1.359 1 98.69 101 LEU A CA 1
ATOM 828 C C . LEU A 1 101 ? 18.688 -2.168 -2.5 1 98.69 101 LEU A C 1
ATOM 830 O O . LEU A 1 101 ? 18.5 -3.385 -2.438 1 98.69 101 LEU A O 1
ATOM 834 N N . THR A 1 102 ? 19.266 -1.53 -3.5 1 98.75 102 THR A N 1
ATOM 835 C CA . THR A 1 102 ? 19.75 -2.293 -4.641 1 98.75 102 THR A CA 1
ATOM 836 C C . THR A 1 102 ? 20.875 -3.236 -4.215 1 98.75 102 THR A C 1
ATOM 838 O O . THR A 1 102 ? 20.922 -4.395 -4.633 1 98.75 102 THR A O 1
ATOM 841 N N . CYS A 1 103 ? 21.781 -2.742 -3.4 1 98.5 103 CYS A N 1
ATOM 842 C CA . CYS A 1 103 ? 22.891 -3.557 -2.9 1 98.5 103 CYS A CA 1
ATOM 843 C C . CYS A 1 103 ? 22.359 -4.738 -2.09 1 98.5 103 CYS A C 1
ATOM 845 O O . CYS A 1 103 ? 22.844 -5.863 -2.246 1 98.5 103 CYS A O 1
ATOM 847 N N . LEU A 1 104 ? 21.453 -4.496 -1.267 1 98 104 LEU A N 1
ATOM 848 C CA . LEU A 1 104 ? 20.859 -5.574 -0.479 1 98 104 LEU A CA 1
ATOM 849 C C . LEU A 1 104 ? 20.203 -6.609 -1.383 1 98 104 LEU A C 1
ATOM 851 O O . LEU A 1 104 ? 20.344 -7.816 -1.158 1 98 104 LEU A O 1
ATOM 855 N N . GLU A 1 105 ? 19.438 -6.133 -2.369 1 98 105 GLU A N 1
ATOM 856 C CA . GLU A 1 105 ? 18.812 -7.055 -3.316 1 98 105 GLU A CA 1
ATOM 857 C C . GLU A 1 105 ? 19.875 -7.852 -4.078 1 98 105 GLU A C 1
ATOM 859 O O . GLU A 1 105 ? 19.703 -9.047 -4.324 1 98 105 GLU A O 1
ATOM 864 N N . TRP A 1 106 ? 20.906 -7.168 -4.387 1 98 106 TRP A N 1
ATOM 865 C CA . TRP A 1 106 ? 22 -7.844 -5.074 1 98 106 TRP A CA 1
ATOM 866 C C . TRP A 1 106 ? 22.578 -8.953 -4.207 1 98 106 TRP A C 1
ATOM 868 O O . TRP A 1 106 ? 22.859 -10.055 -4.695 1 98 106 TRP A O 1
ATOM 878 N N . LEU A 1 107 ? 22.734 -8.703 -2.977 1 97.38 107 LEU A N 1
ATOM 879 C CA . LEU A 1 107 ? 23.234 -9.711 -2.043 1 97.38 107 LEU A CA 1
ATOM 880 C C . LEU A 1 107 ? 22.266 -10.891 -1.966 1 97.38 107 LEU A C 1
ATOM 882 O O . LEU A 1 107 ? 22.703 -12.047 -1.984 1 97.38 107 LEU A O 1
ATOM 886 N N . LEU A 1 108 ? 21.016 -10.625 -1.903 1 96.69 108 LEU A N 1
ATOM 887 C CA . LEU A 1 108 ? 20 -11.68 -1.848 1 96.69 108 LEU A CA 1
ATOM 888 C C . LEU A 1 108 ? 19.969 -12.477 -3.146 1 96.69 108 LEU A C 1
ATOM 890 O O . LEU A 1 108 ? 19.719 -13.68 -3.137 1 96.69 108 LEU A O 1
ATOM 894 N N . LYS A 1 109 ? 20.234 -11.812 -4.223 1 97.25 109 LYS A N 1
ATOM 895 C CA . LYS A 1 109 ? 20.297 -12.484 -5.516 1 97.25 109 LYS A CA 1
ATOM 896 C C . LYS A 1 109 ? 21.484 -13.438 -5.582 1 97.25 109 LYS A C 1
ATOM 898 O O . LYS A 1 109 ? 21.375 -14.555 -6.094 1 97.25 109 LYS A O 1
ATOM 903 N N . GLN A 1 110 ? 22.641 -13 -5.082 1 96.81 110 GLN A N 1
ATOM 904 C CA . GLN A 1 110 ? 23.828 -13.836 -5.059 1 96.81 110 GLN A CA 1
ATOM 905 C C . GLN A 1 110 ? 23.609 -15.094 -4.223 1 96.81 110 GLN A C 1
ATOM 907 O O . GLN A 1 110 ? 24.172 -16.141 -4.516 1 96.81 110 GLN A O 1
ATOM 912 N N . GLN A 1 111 ? 22.75 -14.992 -3.281 1 95.94 111 GLN A N 1
ATOM 913 C CA . GLN A 1 111 ? 22.453 -16.125 -2.408 1 95.94 111 GLN A CA 1
ATOM 914 C C . GLN A 1 111 ? 21.328 -16.984 -2.988 1 95.94 111 GLN A C 1
ATOM 916 O O . GLN A 1 111 ? 20.906 -17.953 -2.361 1 95.94 111 GLN A O 1
ATOM 921 N N . GLY A 1 112 ? 20.797 -16.547 -4.117 1 95.38 112 GLY A N 1
ATOM 922 C CA . GLY A 1 112 ? 19.781 -17.328 -4.805 1 95.38 112 GLY A CA 1
ATOM 923 C C . GLY A 1 112 ? 18.375 -17.047 -4.305 1 95.38 112 GLY A C 1
ATOM 924 O O . GLY A 1 112 ? 17.438 -17.766 -4.648 1 95.38 112 GLY A O 1
ATOM 925 N N . ARG A 1 113 ? 18.219 -16.031 -3.553 1 96.12 113 ARG A N 1
ATOM 926 C CA . ARG A 1 113 ? 16.922 -15.711 -2.951 1 96.12 113 ARG A CA 1
ATOM 927 C C . ARG A 1 113 ? 16.078 -14.875 -3.898 1 96.12 113 ARG A C 1
ATOM 929 O O . ARG A 1 113 ? 14.852 -14.859 -3.795 1 96.12 113 ARG A O 1
ATOM 936 N N . VAL A 1 114 ? 16.688 -14.148 -4.719 1 97.75 114 VAL A N 1
ATOM 937 C CA . VAL A 1 114 ? 16.016 -13.344 -5.734 1 97.75 114 VAL A CA 1
ATOM 938 C C . VAL A 1 114 ? 16.375 -13.859 -7.125 1 97.75 114 VAL A C 1
ATOM 940 O O . VAL A 1 114 ? 17.547 -14.086 -7.43 1 97.75 114 VAL A O 1
ATOM 943 N N . THR A 1 115 ? 15.383 -14.094 -7.953 1 98.06 115 THR A N 1
ATOM 944 C CA . THR A 1 115 ? 15.578 -14.516 -9.336 1 98.06 115 THR A CA 1
ATOM 945 C C . THR A 1 115 ? 14.945 -13.523 -10.305 1 98.06 115 THR A C 1
ATOM 947 O O . THR A 1 115 ? 13.805 -13.102 -10.109 1 98.06 115 THR A O 1
ATOM 950 N N . TYR A 1 116 ? 15.727 -13.203 -11.289 1 97.88 116 TYR A N 1
ATOM 951 C CA . TYR A 1 116 ? 15.266 -12.266 -12.305 1 97.88 116 TYR A CA 1
ATOM 952 C C . TYR A 1 116 ? 14.773 -13.008 -13.547 1 97.88 116 TYR A C 1
ATOM 954 O O . TYR A 1 116 ? 15.297 -14.07 -13.891 1 97.88 116 TYR A O 1
ATOM 962 N N . PHE A 1 117 ? 13.773 -12.508 -14.203 1 97 117 PHE A N 1
ATOM 963 C CA . PHE A 1 117 ? 13.312 -13.023 -15.484 1 97 117 PHE A CA 1
ATOM 964 C C . PHE A 1 117 ? 12.859 -11.891 -16.391 1 97 117 PHE A C 1
ATOM 966 O O . PHE A 1 117 ? 12.891 -10.719 -16 1 97 117 PHE A O 1
ATOM 973 N N . ASN A 1 118 ? 12.609 -12.117 -17.734 1 97.56 118 ASN A N 1
ATOM 974 C CA . ASN A 1 118 ? 12.203 -11.141 -18.734 1 97.56 118 ASN A CA 1
ATOM 975 C C . ASN A 1 118 ? 13.25 -10.047 -18.906 1 97.56 118 ASN A C 1
ATOM 977 O O . ASN A 1 118 ? 12.922 -8.859 -18.938 1 97.56 118 ASN A O 1
ATOM 981 N N . ASN A 1 119 ? 14.586 -10.359 -18.812 1 97.75 119 ASN A N 1
ATOM 982 C CA . ASN A 1 119 ? 15.727 -9.484 -19.047 1 97.75 119 ASN A CA 1
ATOM 983 C C . ASN A 1 119 ? 15.898 -8.461 -17.938 1 97.75 119 ASN A C 1
ATOM 985 O O . ASN A 1 119 ? 16.516 -7.41 -18.125 1 97.75 119 ASN A O 1
ATOM 989 N N . TRP A 1 120 ? 15.227 -8.742 -16.797 1 97.94 120 TRP A N 1
ATOM 990 C CA . TRP A 1 120 ? 15.445 -7.922 -15.617 1 97.94 120 TRP A CA 1
ATOM 991 C C . TRP A 1 120 ? 16.859 -8.117 -15.07 1 97.94 120 TRP A C 1
ATOM 993 O O . TRP A 1 120 ? 17.438 -9.203 -15.195 1 97.94 120 TRP A O 1
ATOM 1003 N N . ASN A 1 121 ? 17.453 -7.004 -14.578 1 97.94 121 ASN A N 1
ATOM 1004 C CA . ASN A 1 121 ? 18.781 -7.051 -14 1 97.94 121 ASN A CA 1
ATOM 1005 C C . ASN A 1 121 ? 18.953 -6.012 -12.891 1 97.94 121 ASN A C 1
ATOM 1007 O O . ASN A 1 121 ? 18 -5.301 -12.547 1 97.94 121 ASN A O 1
ATOM 1011 N N . VAL A 1 122 ? 20.094 -5.977 -12.344 1 97.38 122 VAL A N 1
ATOM 1012 C CA . VAL A 1 122 ? 20.375 -5.145 -11.18 1 97.38 122 VAL A CA 1
ATOM 1013 C C . VAL A 1 122 ? 20.25 -3.67 -11.555 1 97.38 122 VAL A C 1
ATOM 1015 O O . VAL A 1 122 ? 19.844 -2.846 -10.734 1 97.38 122 VAL A O 1
ATOM 1018 N N . PHE A 1 123 ? 20.562 -3.357 -12.766 1 97.75 123 PHE A N 1
ATOM 1019 C CA . PHE A 1 123 ? 20.469 -1.985 -13.25 1 97.75 123 PHE A CA 1
ATOM 1020 C C . PHE A 1 123 ? 19.016 -1.497 -13.172 1 97.75 123 PHE A C 1
ATOM 1022 O O . PHE A 1 123 ? 18.75 -0.424 -12.633 1 97.75 123 PHE A O 1
ATOM 1029 N N . TRP A 1 124 ? 18.141 -2.26 -13.656 1 98.06 124 TRP A N 1
ATOM 1030 C CA . TRP A 1 124 ? 16.719 -1.907 -13.633 1 98.06 124 TRP A CA 1
ATOM 1031 C C . TRP A 1 124 ? 16.188 -1.937 -12.203 1 98.06 124 TRP A C 1
ATOM 1033 O O . TRP A 1 124 ? 15.281 -1.163 -11.859 1 98.06 124 TRP A O 1
ATOM 1043 N N . THR A 1 125 ? 16.781 -2.846 -11.398 1 98.62 125 THR A N 1
ATOM 1044 C CA . THR A 1 125 ? 16.406 -2.906 -9.992 1 98.62 125 THR A CA 1
ATOM 1045 C C . THR A 1 125 ? 16.688 -1.569 -9.305 1 98.62 125 THR A C 1
ATOM 1047 O O . THR A 1 125 ? 15.859 -1.095 -8.516 1 98.62 125 THR A O 1
ATOM 1050 N N . PHE A 1 126 ? 17.781 -0.987 -9.656 1 98.69 126 PHE A N 1
ATOM 1051 C CA . PHE A 1 126 ? 18.078 0.319 -9.086 1 98.69 126 PHE A CA 1
ATOM 1052 C C . PHE A 1 126 ? 16.969 1.313 -9.375 1 98.69 126 PHE A C 1
ATOM 1054 O O . PHE A 1 126 ? 16.531 2.039 -8.477 1 98.69 126 PHE A O 1
ATOM 1061 N N . PHE A 1 127 ? 16.438 1.354 -10.555 1 98.56 127 PHE A N 1
ATOM 1062 C CA . PHE A 1 127 ? 15.398 2.305 -10.945 1 98.56 127 PHE A CA 1
ATOM 1063 C C . PHE A 1 127 ? 14.062 1.953 -10.289 1 98.56 127 PHE A C 1
ATOM 1065 O O . PHE A 1 127 ? 13.266 2.84 -9.969 1 98.56 127 PHE A O 1
ATOM 1072 N N . SER A 1 128 ? 13.875 0.638 -10.078 1 98.5 128 SER A N 1
ATOM 1073 C CA . SER A 1 128 ? 12.648 0.219 -9.406 1 98.5 128 SER A CA 1
ATOM 1074 C C . SER A 1 128 ? 12.609 0.707 -7.965 1 98.5 128 SER A C 1
ATOM 1076 O O . SER A 1 128 ? 11.539 0.838 -7.375 1 98.5 128 SER A O 1
ATOM 1078 N N . TYR A 1 129 ? 13.789 0.939 -7.402 1 98.81 129 TYR A N 1
ATOM 1079 C CA . TYR A 1 129 ? 13.859 1.53 -6.07 1 98.81 129 TYR A CA 1
ATOM 1080 C C . TYR A 1 129 ? 13.867 3.053 -6.148 1 98.81 129 TYR A C 1
ATOM 1082 O O . TYR A 1 129 ? 13.25 3.727 -5.324 1 98.81 129 TYR A O 1
ATOM 1090 N N . LEU A 1 130 ? 14.555 3.572 -7.105 1 98.88 130 LEU A N 1
ATOM 1091 C CA . LEU A 1 130 ? 14.742 5.012 -7.238 1 98.88 130 LEU A CA 1
ATOM 1092 C C . LEU A 1 130 ? 13.406 5.719 -7.441 1 98.88 130 LEU A C 1
ATOM 1094 O O . LEU A 1 130 ? 13.133 6.727 -6.793 1 98.88 130 LEU A O 1
ATOM 1098 N N . ILE A 1 131 ? 12.578 5.207 -8.234 1 98.75 131 ILE A N 1
ATOM 1099 C CA . ILE A 1 131 ? 11.328 5.848 -8.633 1 98.75 131 ILE A CA 1
ATOM 1100 C C . ILE A 1 131 ? 10.406 5.973 -7.422 1 98.75 131 ILE A C 1
ATOM 1102 O O . ILE A 1 131 ? 9.93 7.066 -7.105 1 98.75 131 ILE A O 1
ATOM 1106 N N . PRO A 1 132 ? 10.188 4.875 -6.688 1 98.75 132 PRO A N 1
ATOM 1107 C CA . PRO A 1 132 ? 9.312 5.035 -5.523 1 98.75 132 PRO A CA 1
ATOM 1108 C C . PRO A 1 132 ? 9.914 5.93 -4.445 1 98.75 132 PRO A C 1
ATOM 1110 O O . PRO A 1 132 ? 9.188 6.625 -3.734 1 98.75 132 PRO A O 1
ATOM 1113 N N . ILE A 1 133 ? 11.227 5.965 -4.312 1 98.88 133 ILE A N 1
ATOM 1114 C CA . ILE A 1 133 ? 11.859 6.824 -3.318 1 98.88 133 ILE A CA 1
ATOM 1115 C C . ILE A 1 133 ? 11.703 8.289 -3.725 1 98.88 133 ILE A C 1
ATOM 1117 O O . ILE A 1 133 ? 11.461 9.148 -2.879 1 98.88 133 ILE A O 1
ATOM 1121 N N . ILE A 1 134 ? 11.828 8.57 -5.012 1 98.88 134 ILE A N 1
ATOM 1122 C CA . ILE A 1 134 ? 11.555 9.914 -5.52 1 98.88 134 ILE A CA 1
ATOM 1123 C C . ILE A 1 134 ? 10.094 10.273 -5.242 1 98.88 134 ILE A C 1
ATOM 1125 O O . ILE A 1 134 ? 9.805 11.375 -4.773 1 98.88 134 ILE A O 1
ATOM 1129 N N . ALA A 1 135 ? 9.234 9.352 -5.527 1 98.75 135 ALA A N 1
ATOM 1130 C CA . ALA A 1 135 ? 7.812 9.586 -5.297 1 98.75 135 ALA A CA 1
ATOM 1131 C C . ALA A 1 135 ? 7.539 9.891 -3.826 1 98.75 135 ALA A C 1
ATOM 1133 O O . ALA A 1 135 ? 6.73 10.766 -3.508 1 98.75 135 ALA A O 1
ATOM 1134 N N . MET A 1 136 ? 8.203 9.156 -3.004 1 98.38 136 MET A N 1
ATOM 1135 C CA . MET A 1 136 ? 8.055 9.367 -1.566 1 98.38 136 MET A CA 1
ATOM 1136 C C . MET A 1 136 ? 8.477 10.781 -1.179 1 98.38 136 MET A C 1
ATOM 1138 O O . MET A 1 136 ? 7.793 11.453 -0.403 1 98.38 136 MET A O 1
ATOM 1142 N N . TYR A 1 137 ? 9.547 11.227 -1.695 1 98.56 137 TYR A N 1
ATOM 1143 C CA . TYR A 1 137 ? 10.023 12.57 -1.381 1 98.56 137 TYR A CA 1
ATOM 1144 C C . TYR A 1 137 ? 9.062 13.625 -1.92 1 98.56 137 TYR A C 1
ATOM 1146 O O . TYR A 1 137 ? 8.719 14.578 -1.214 1 98.56 137 TYR A O 1
ATOM 1154 N N . VAL A 1 138 ? 8.688 13.453 -3.148 1 98.56 138 VAL A N 1
ATOM 1155 C CA . VAL A 1 138 ? 7.762 14.398 -3.758 1 98.56 138 VAL A CA 1
ATOM 1156 C C . VAL A 1 138 ? 6.465 14.445 -2.953 1 98.56 138 VAL A C 1
ATOM 1158 O O . VAL A 1 138 ? 5.93 15.523 -2.686 1 98.56 138 VAL A O 1
ATOM 1161 N N . TYR A 1 139 ? 5.988 13.305 -2.562 1 98.31 139 TYR A N 1
ATOM 1162 C CA . TYR A 1 139 ? 4.797 13.227 -1.723 1 98.31 139 TYR A CA 1
ATOM 1163 C C . TYR A 1 139 ? 4.988 14.016 -0.433 1 98.31 139 TYR A C 1
ATOM 1165 O O . TYR A 1 139 ? 4.09 14.742 -0.003 1 98.31 139 TYR A O 1
ATOM 1173 N N . SER A 1 140 ? 6.141 13.867 0.191 1 97.75 140 SER A N 1
ATOM 1174 C CA . SER A 1 140 ? 6.402 14.531 1.462 1 97.75 140 SER A CA 1
ATOM 1175 C C . SER A 1 140 ? 6.406 16.047 1.3 1 97.75 140 SER A C 1
ATOM 1177 O O . SER A 1 140 ? 5.914 16.766 2.166 1 97.75 140 SER A O 1
ATOM 1179 N N . VAL A 1 141 ? 6.941 16.516 0.186 1 97.62 141 VAL A N 1
ATOM 1180 C CA . VAL A 1 141 ? 6.977 17.938 -0.084 1 97.62 141 VAL A CA 1
ATOM 1181 C C . VAL A 1 141 ? 5.551 18.469 -0.23 1 97.62 141 VAL A C 1
ATOM 1183 O O . VAL A 1 141 ? 5.195 19.484 0.379 1 97.62 141 VAL A O 1
ATOM 1186 N N . LEU A 1 142 ? 4.75 17.766 -0.943 1 96.81 142 LEU A N 1
ATOM 1187 C CA . LEU A 1 142 ? 3.359 18.172 -1.139 1 96.81 142 LEU A CA 1
ATOM 1188 C C . LEU A 1 142 ? 2.59 18.125 0.177 1 96.81 142 LEU A C 1
ATOM 1190 O O . LEU A 1 142 ? 1.781 19 0.461 1 96.81 142 LEU A O 1
ATOM 1194 N N . PHE A 1 143 ? 2.857 17.109 0.87 1 96.81 143 PHE A N 1
ATOM 1195 C CA . PHE A 1 143 ? 2.217 16.922 2.166 1 96.81 143 PHE A CA 1
ATOM 1196 C C . PHE A 1 143 ? 2.479 18.125 3.072 1 96.81 143 PHE A C 1
ATOM 1198 O O . PHE A 1 143 ? 1.547 18.703 3.639 1 96.81 143 PHE A O 1
ATOM 1205 N N . PHE A 1 144 ? 3.68 18.562 3.143 1 95.5 144 PHE A N 1
ATOM 1206 C CA . PHE A 1 144 ? 4.035 19.609 4.09 1 95.5 144 PHE A CA 1
ATOM 1207 C C . PHE A 1 144 ? 3.678 20.984 3.539 1 95.5 144 PHE A C 1
ATOM 1209 O O . PHE A 1 144 ? 3.641 21.969 4.281 1 95.5 144 PHE A O 1
ATOM 1216 N N . LYS A 1 145 ? 3.389 21 2.303 1 94.88 145 LYS A N 1
ATOM 1217 C CA . LYS A 1 145 ? 2.805 22.219 1.754 1 94.88 145 LYS A CA 1
ATOM 1218 C C . LYS A 1 145 ? 1.351 22.375 2.188 1 94.88 145 LYS A C 1
ATOM 1220 O O . LYS A 1 145 ? 0.857 23.5 2.326 1 94.88 145 LYS A O 1
ATOM 1225 N N . MET A 1 146 ? 0.768 21.297 2.537 1 94.44 146 MET A N 1
ATOM 1226 C CA . MET A 1 146 ? -0.67 21.297 2.789 1 94.44 146 MET A CA 1
ATOM 1227 C C . MET A 1 146 ? -0.963 21.141 4.277 1 94.44 146 MET A C 1
ATOM 1229 O O . MET A 1 146 ? -1.997 21.594 4.766 1 94.44 146 MET A O 1
ATOM 1233 N N . TYR A 1 147 ? -0.08 20.391 4.934 1 94.31 147 TYR A N 1
ATOM 1234 C CA . TYR A 1 147 ? -0.332 20.062 6.332 1 94.31 147 TYR A CA 1
ATOM 1235 C C . TYR A 1 147 ? 0.856 20.438 7.207 1 94.31 147 TYR A C 1
ATOM 1237 O O . TYR A 1 147 ? 2.01 20.328 6.781 1 94.31 147 TYR A O 1
ATOM 1245 N N . ARG A 1 148 ? 0.48 20.906 8.375 1 88.88 148 ARG A N 1
ATOM 1246 C CA . ARG A 1 148 ? 1.487 21.234 9.383 1 88.88 148 ARG A CA 1
ATOM 1247 C C . ARG A 1 148 ? 1.185 20.547 10.703 1 88.88 148 ARG A C 1
ATOM 1249 O O . ARG A 1 148 ? 0.02 20.344 11.055 1 88.88 148 ARG A O 1
ATOM 1256 N N . LYS A 1 149 ? 2.213 20.25 11.398 1 86.12 149 LYS A N 1
ATOM 1257 C CA . LYS A 1 149 ? 2.057 19.656 12.719 1 86.12 149 LYS A CA 1
ATOM 1258 C C . LYS A 1 149 ? 1.367 20.609 13.688 1 86.12 149 LYS A C 1
ATOM 1260 O O . LYS A 1 149 ? 1.656 21.812 13.688 1 86.12 149 LYS A O 1
ATOM 1265 N N . THR A 1 150 ? 0.421 19.969 14.312 1 78.88 150 THR A N 1
ATOM 1266 C CA . THR A 1 150 ? -0.223 20.766 15.352 1 78.88 150 THR A CA 1
ATOM 1267 C C . THR A 1 150 ? 0.635 20.797 16.609 1 78.88 150 THR A C 1
ATOM 1269 O O . THR A 1 150 ? 1.292 19.812 16.953 1 78.88 150 THR A O 1
ATOM 1272 N N . ASN A 1 151 ? 1.031 21.969 17.172 1 65.25 151 ASN A N 1
ATOM 1273 C CA . ASN A 1 151 ? 1.807 22.156 18.406 1 65.25 151 ASN A CA 1
ATOM 1274 C C . ASN A 1 151 ? 1.183 21.406 19.578 1 65.25 151 ASN A C 1
ATOM 1276 O O . ASN A 1 151 ? -0.041 21.297 19.672 1 65.25 151 ASN A O 1
ATOM 1280 N N . MET B 1 1 ? -8.875 -12.094 -19.484 1 78.25 1 MET B N 1
ATOM 1281 C CA . MET B 1 1 ? -8.383 -10.727 -19.672 1 78.25 1 MET B CA 1
ATOM 1282 C C . MET B 1 1 ? -8.688 -9.875 -18.438 1 78.25 1 MET B C 1
ATOM 1284 O O . MET B 1 1 ? -9.648 -10.148 -17.719 1 78.25 1 MET B O 1
ATOM 1288 N N . MET B 1 2 ? -7.781 -8.922 -18.125 1 91.19 2 MET B N 1
ATOM 1289 C CA . MET B 1 2 ? -7.863 -8.047 -16.953 1 91.19 2 MET B CA 1
ATOM 1290 C C . MET B 1 2 ? -8.836 -6.895 -17.203 1 91.19 2 MET B C 1
ATOM 1292 O O . MET B 1 2 ? -8.852 -5.918 -16.453 1 91.19 2 MET B O 1
ATOM 1296 N N . THR B 1 3 ? -9.617 -6.988 -18.297 1 93.12 3 THR B N 1
ATOM 1297 C CA . THR B 1 3 ? -10.445 -5.863 -18.719 1 93.12 3 THR B CA 1
ATOM 1298 C C . THR B 1 3 ? -11.539 -5.586 -17.688 1 93.12 3 THR B C 1
ATOM 1300 O O . THR B 1 3 ? -11.758 -4.438 -17.297 1 93.12 3 THR B O 1
ATOM 1303 N N . LEU B 1 4 ? -12.258 -6.562 -17.297 1 94.12 4 LEU B N 1
ATOM 1304 C CA . LEU B 1 4 ? -13.328 -6.375 -16.328 1 94.12 4 LEU B CA 1
ATOM 1305 C C . LEU B 1 4 ? -12.781 -5.832 -15.016 1 94.12 4 LEU B C 1
ATOM 1307 O O . LEU B 1 4 ? -13.398 -4.969 -14.391 1 94.12 4 LEU B O 1
ATOM 1311 N N . ASN B 1 5 ? -11.641 -6.348 -14.578 1 96.56 5 ASN B N 1
ATOM 1312 C CA . ASN B 1 5 ? -11.016 -5.855 -13.359 1 96.56 5 ASN B CA 1
ATOM 1313 C C . ASN B 1 5 ? -10.656 -4.379 -13.469 1 96.56 5 ASN B C 1
ATOM 1315 O O . ASN B 1 5 ? -10.828 -3.615 -12.516 1 96.56 5 ASN B O 1
ATOM 1319 N N . ILE B 1 6 ? -10.172 -4.004 -14.586 1 97.56 6 ILE B N 1
ATOM 1320 C CA . ILE B 1 6 ? -9.789 -2.613 -14.82 1 97.56 6 ILE B CA 1
ATOM 1321 C C . ILE B 1 6 ? -11.039 -1.733 -14.844 1 97.56 6 ILE B C 1
ATOM 1323 O O . ILE B 1 6 ? -11.055 -0.655 -14.242 1 97.56 6 ILE B O 1
ATOM 1327 N N . LEU B 1 7 ? -12.07 -2.176 -15.453 1 97.12 7 LEU B N 1
ATOM 1328 C CA . LEU B 1 7 ? -13.305 -1.404 -15.555 1 97.12 7 LEU B CA 1
ATOM 1329 C C . LEU B 1 7 ? -13.961 -1.247 -14.188 1 97.12 7 LEU B C 1
ATOM 1331 O O . LEU B 1 7 ? -14.188 -0.125 -13.727 1 97.12 7 LEU B O 1
ATOM 1335 N N . VAL B 1 8 ? -14.141 -2.328 -13.484 1 96.75 8 VAL B N 1
ATOM 1336 C CA . VAL B 1 8 ? -14.898 -2.33 -12.242 1 96.75 8 VAL B CA 1
ATOM 1337 C C . VAL B 1 8 ? -14.008 -1.866 -11.086 1 96.75 8 VAL B C 1
ATOM 1339 O O . VAL B 1 8 ? -14.469 -1.174 -10.18 1 96.75 8 VAL B O 1
ATOM 1342 N N . GLY B 1 9 ? -12.742 -2.24 -11.164 1 97.88 9 GLY B N 1
ATOM 1343 C CA . GLY B 1 9 ? -11.836 -1.962 -10.062 1 97.88 9 GLY B CA 1
ATOM 1344 C C . GLY B 1 9 ? -11.195 -0.588 -10.148 1 97.88 9 GLY B C 1
ATOM 1345 O O . GLY B 1 9 ? -10.766 -0.034 -9.133 1 97.88 9 GLY B O 1
ATOM 1346 N N . PHE B 1 10 ? -11.18 -0.03 -11.367 1 98.44 10 PHE B N 1
ATOM 1347 C CA . PHE B 1 10 ? -10.398 1.188 -11.523 1 98.44 10 PHE B CA 1
ATOM 1348 C C . PHE B 1 10 ? -11.203 2.256 -12.258 1 98.44 10 PHE B C 1
ATOM 1350 O O . PHE B 1 10 ? -11.492 3.318 -11.703 1 98.44 10 PHE B O 1
ATOM 1357 N N . VAL B 1 11 ? -11.656 2.045 -13.375 1 98.19 11 VAL B N 1
ATOM 1358 C CA . VAL B 1 11 ? -12.25 3.053 -14.25 1 98.19 11 VAL B CA 1
ATOM 1359 C C . VAL B 1 11 ? -13.562 3.551 -13.648 1 98.19 11 VAL B C 1
ATOM 1361 O O . VAL B 1 11 ? -13.727 4.75 -13.422 1 98.19 11 VAL B O 1
ATOM 1364 N N . VAL B 1 12 ? -14.477 2.713 -13.383 1 97.88 12 VAL B N 1
ATOM 1365 C CA . VAL B 1 12 ? -15.797 3.1 -12.898 1 97.88 12 VAL B CA 1
ATOM 1366 C C . VAL B 1 12 ? -15.664 3.855 -11.578 1 97.88 12 VAL B C 1
ATOM 1368 O O . VAL B 1 12 ? -16.188 4.961 -11.43 1 97.88 12 VAL B O 1
ATOM 1371 N N . PRO B 1 13 ? -14.914 3.295 -10.664 1 97.81 13 PRO B N 1
ATOM 1372 C CA . PRO B 1 13 ? -14.773 4.039 -9.406 1 97.81 13 PRO B CA 1
ATOM 1373 C C . PRO B 1 13 ? -14.164 5.426 -9.609 1 97.81 13 PRO B C 1
ATOM 1375 O O . PRO B 1 13 ? -14.656 6.406 -9.047 1 97.81 13 PRO B O 1
ATOM 1378 N N . TRP B 1 14 ? -13.211 5.555 -10.438 1 97.75 14 TRP B N 1
ATOM 1379 C CA . TRP B 1 14 ? -12.555 6.844 -10.633 1 97.75 14 TRP B CA 1
ATOM 1380 C C . TRP B 1 14 ? -13.477 7.812 -11.367 1 97.75 14 TRP B C 1
ATOM 1382 O O . TRP B 1 14 ? -13.508 9.008 -11.062 1 97.75 14 TRP B O 1
ATOM 1392 N N . VAL B 1 15 ? -14.18 7.363 -12.273 1 97.25 15 VAL B N 1
ATOM 1393 C CA . VAL B 1 15 ? -15.086 8.227 -13.023 1 97.25 15 VAL B CA 1
ATOM 1394 C C . VAL B 1 15 ? -16.188 8.727 -12.094 1 97.25 15 VAL B C 1
ATOM 1396 O O . VAL B 1 15 ? -16.547 9.906 -12.133 1 97.25 15 VAL B O 1
ATOM 1399 N N . LEU B 1 16 ? -16.703 7.887 -11.234 1 94.56 16 LEU B N 1
ATOM 1400 C CA . LEU B 1 16 ? -17.812 8.234 -10.359 1 94.56 16 LEU B CA 1
ATOM 1401 C C . LEU B 1 16 ? -17.375 9.219 -9.281 1 94.56 16 LEU B C 1
ATOM 1403 O O . LEU B 1 16 ? -18.156 10.062 -8.844 1 94.56 16 LEU B O 1
ATOM 1407 N N . PHE B 1 17 ? -16.047 9.117 -8.969 1 94.5 17 PHE B N 1
ATOM 1408 C CA . PHE B 1 17 ? -15.703 9.836 -7.754 1 94.5 17 PHE B CA 1
ATOM 1409 C C . PHE B 1 17 ? -14.602 10.859 -8.031 1 94.5 17 PHE B C 1
ATOM 1411 O O . PHE B 1 17 ? -14.148 11.547 -7.113 1 94.5 17 PHE B O 1
ATOM 1418 N N . ILE B 1 18 ? -14.273 11 -9.266 1 93.62 18 ILE B N 1
ATOM 1419 C CA . ILE B 1 18 ? -13.141 11.852 -9.617 1 93.62 18 ILE B CA 1
ATOM 1420 C C . ILE B 1 18 ? -13.445 13.297 -9.242 1 93.62 18 ILE B C 1
ATOM 1422 O O . ILE B 1 18 ? -12.562 14.031 -8.805 1 93.62 18 ILE B O 1
ATOM 1426 N N . TYR B 1 19 ? -14.609 13.734 -9.445 1 93.25 19 TYR B N 1
ATOM 1427 C CA . TYR B 1 19 ? -14.992 15.109 -9.117 1 93.25 19 TYR B CA 1
ATOM 1428 C C . TYR B 1 19 ? -14.797 15.383 -7.633 1 93.25 19 TYR B C 1
ATOM 1430 O O . TYR B 1 19 ? -14.258 16.422 -7.254 1 93.25 19 TYR B O 1
ATOM 1438 N N . LEU B 1 20 ? -15.211 14.523 -6.875 1 92.25 20 LEU B N 1
ATOM 1439 C CA . LEU B 1 20 ? -15.07 14.672 -5.43 1 92.25 20 LEU B CA 1
ATOM 1440 C C . LEU B 1 20 ? -13.602 14.727 -5.027 1 92.25 20 LEU B C 1
ATOM 1442 O O . LEU B 1 20 ? -13.211 15.523 -4.172 1 92.25 20 LEU B O 1
ATOM 1446 N N . PHE B 1 21 ? -12.844 13.906 -5.648 1 91.94 21 PHE B N 1
ATOM 1447 C CA . PHE B 1 21 ? -11.422 13.852 -5.348 1 91.94 21 PHE B CA 1
ATOM 1448 C C . PHE B 1 21 ? -10.727 15.148 -5.742 1 91.94 21 PHE B C 1
ATOM 1450 O O . PHE B 1 21 ? -9.867 15.648 -5.012 1 91.94 21 PHE B O 1
ATOM 1457 N N . ILE B 1 22 ? -11.188 15.641 -6.828 1 93.44 22 ILE B N 1
ATOM 1458 C CA . ILE B 1 22 ? -10.578 16.891 -7.289 1 93.44 22 ILE B CA 1
ATOM 1459 C C . ILE B 1 22 ? -11.016 18.031 -6.379 1 93.44 22 ILE B C 1
ATOM 1461 O O . ILE B 1 22 ? -10.188 18.859 -5.965 1 93.44 22 ILE B O 1
ATOM 1465 N N . LYS B 1 23 ? -12.172 18.047 -5.941 1 95.44 23 LYS B N 1
ATOM 1466 C CA . LYS B 1 23 ? -12.727 19.141 -5.145 1 95.44 23 LYS B CA 1
ATOM 1467 C C . LYS B 1 23 ? -12.211 19.094 -3.713 1 95.44 23 LYS B C 1
ATOM 1469 O O . LYS B 1 23 ? -12.008 20.141 -3.084 1 95.44 23 LYS B O 1
ATOM 1474 N N . HIS B 1 24 ? -11.961 17.938 -3.232 1 95.94 24 HIS B N 1
ATOM 1475 C CA . HIS B 1 24 ? -11.57 17.797 -1.835 1 95.94 24 HIS B CA 1
ATOM 1476 C C . HIS B 1 24 ? -10.211 17.094 -1.714 1 95.94 24 HIS B C 1
ATOM 1478 O O . HIS B 1 24 ? -10.016 16.266 -0.823 1 95.94 24 HIS B O 1
ATOM 1484 N N . TRP B 1 25 ? -9.352 17.344 -2.652 1 93.06 25 TRP B N 1
ATOM 1485 C CA . TRP B 1 25 ? -8.086 16.625 -2.752 1 93.06 25 TRP B CA 1
ATOM 1486 C C . TRP B 1 25 ? -7.215 16.891 -1.53 1 93.06 25 TRP B C 1
ATOM 1488 O O . TRP B 1 25 ? -6.449 16.016 -1.104 1 93.06 25 TRP B O 1
ATOM 1498 N N . ARG B 1 26 ? -7.293 17.984 -0.855 1 92.12 26 ARG B N 1
ATOM 1499 C CA . ARG B 1 26 ? -6.465 18.297 0.303 1 92.12 26 ARG B CA 1
ATOM 1500 C C . ARG B 1 26 ? -6.836 17.422 1.497 1 92.12 26 ARG B C 1
ATOM 1502 O O . ARG B 1 26 ? -5.973 17.062 2.295 1 92.12 26 ARG B O 1
ATOM 1509 N N . LEU B 1 27 ? -8.094 17.156 1.516 1 94.31 27 LEU B N 1
ATOM 1510 C CA . LEU B 1 27 ? -8.57 16.312 2.598 1 94.31 27 LEU B CA 1
ATOM 1511 C C . LEU B 1 27 ? -8.188 14.852 2.344 1 94.31 27 LEU B C 1
ATOM 1513 O O . LEU B 1 27 ? -7.785 14.141 3.27 1 94.31 27 LEU B O 1
ATOM 1517 N N . LEU B 1 28 ? -8.281 14.422 1.111 1 95.25 28 LEU B N 1
ATOM 1518 C CA . LEU B 1 28 ? -8.219 13 0.8 1 95.25 28 LEU B CA 1
ATOM 1519 C C . LEU B 1 28 ? -6.797 12.578 0.451 1 95.25 28 LEU B C 1
ATOM 1521 O O . LEU B 1 28 ? -6.469 11.391 0.508 1 95.25 28 LEU B O 1
ATOM 1525 N N . PHE B 1 29 ? -5.961 13.453 0.228 1 95.19 29 PHE B N 1
ATOM 1526 C CA . PHE B 1 29 ? -4.598 13.281 -0.256 1 95.19 29 PHE B CA 1
ATOM 1527 C C . PHE B 1 29 ? -3.795 12.398 0.69 1 95.19 29 PHE B C 1
ATOM 1529 O O . PHE B 1 29 ? -3.172 11.422 0.26 1 95.19 29 PHE B O 1
ATOM 1536 N N . PRO B 1 30 ? -3.869 12.609 1.935 1 96.56 30 PRO B N 1
ATOM 1537 C CA . PRO B 1 30 ? -3.025 11.805 2.826 1 96.56 30 PRO B CA 1
ATOM 1538 C C . PRO B 1 30 ? -3.551 10.383 3.018 1 96.56 30 PRO B C 1
ATOM 1540 O O . PRO B 1 30 ? -2.793 9.492 3.395 1 96.56 30 PRO B O 1
ATOM 1543 N N . PHE B 1 31 ? -4.801 10.188 2.664 1 97.81 31 PHE B N 1
ATOM 1544 C CA . PHE B 1 31 ? -5.43 8.945 3.092 1 97.81 31 PHE B CA 1
ATOM 1545 C C . PHE B 1 31 ? -5.496 7.945 1.943 1 97.81 31 PHE B C 1
ATOM 1547 O O . PHE B 1 31 ? -5.547 6.734 2.168 1 97.81 31 PHE B O 1
ATOM 1554 N N . PHE B 1 32 ? -5.434 8.422 0.732 1 98.06 32 PHE B N 1
ATOM 1555 C CA . PHE B 1 32 ? -5.539 7.543 -0.428 1 98.06 32 PHE B CA 1
ATOM 1556 C C . PHE B 1 32 ? -4.43 6.496 -0.419 1 98.06 32 PHE B C 1
ATOM 1558 O O . PHE B 1 32 ? -4.703 5.297 -0.503 1 98.06 32 PHE B O 1
ATOM 1565 N N . PRO B 1 33 ? -3.184 6.906 -0.22 1 98.12 33 PRO B N 1
ATOM 1566 C CA . PRO B 1 33 ? -2.129 5.891 -0.213 1 98.12 33 PRO B CA 1
ATOM 1567 C C . PRO B 1 33 ? -2.223 4.953 0.986 1 98.12 33 PRO B C 1
ATOM 1569 O O . PRO B 1 33 ? -1.818 3.791 0.898 1 98.12 33 PRO B O 1
ATOM 1572 N N . VAL B 1 34 ? -2.752 5.41 2.059 1 98.56 34 VAL B N 1
ATOM 1573 C CA . VAL B 1 34 ? -2.949 4.551 3.221 1 98.56 34 VAL B CA 1
ATOM 1574 C C . VAL B 1 34 ? -3.932 3.434 2.879 1 98.56 34 VAL B C 1
ATOM 1576 O O . VAL B 1 34 ? -3.703 2.27 3.219 1 98.56 34 VAL B O 1
ATOM 1579 N N . ALA B 1 35 ? -4.926 3.836 2.193 1 98.81 35 ALA B N 1
ATOM 1580 C CA . ALA B 1 35 ? -5.918 2.852 1.771 1 98.81 35 ALA B CA 1
ATOM 1581 C C . ALA B 1 35 ? -5.316 1.848 0.793 1 98.81 35 ALA B C 1
ATOM 1583 O O . ALA B 1 35 ? -5.633 0.657 0.842 1 98.81 35 ALA B O 1
ATOM 1584 N N . VAL B 1 36 ? -4.484 2.346 -0.052 1 98.81 36 VAL B N 1
ATOM 1585 C CA . VAL B 1 36 ? -3.799 1.469 -0.996 1 98.81 36 VAL B CA 1
ATOM 158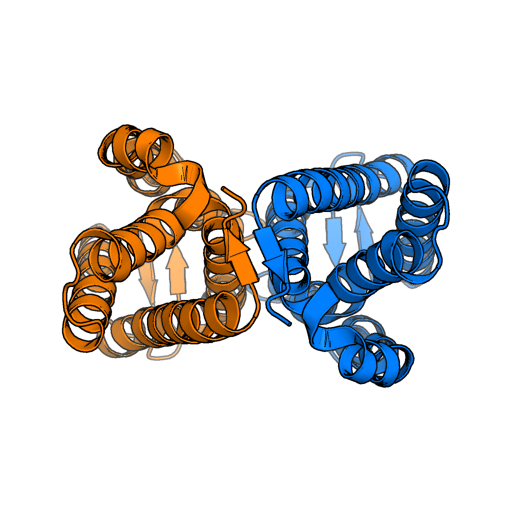6 C C . VAL B 1 36 ? -2.922 0.475 -0.237 1 98.81 36 VAL B C 1
ATOM 1588 O O . VAL B 1 36 ? -2.898 -0.715 -0.56 1 98.81 36 VAL B O 1
ATOM 1591 N N . ALA B 1 37 ? -2.246 0.938 0.743 1 98.81 37 ALA B N 1
ATOM 1592 C CA . ALA B 1 37 ? -1.388 0.086 1.563 1 98.81 37 ALA B CA 1
ATOM 1593 C C . ALA B 1 37 ? -2.201 -0.999 2.264 1 98.81 37 ALA B C 1
ATOM 1595 O O . ALA B 1 37 ? -1.851 -2.18 2.207 1 98.81 37 ALA B O 1
ATOM 1596 N N . LEU B 1 38 ? -3.252 -0.581 2.82 1 98.75 38 LEU B N 1
ATOM 1597 C CA . LEU B 1 38 ? -4.109 -1.525 3.529 1 98.75 38 LEU B CA 1
ATOM 1598 C C . LEU B 1 38 ? -4.672 -2.57 2.572 1 98.75 38 LEU B C 1
ATOM 1600 O O . LEU B 1 38 ? -4.641 -3.768 2.867 1 98.75 38 LEU B O 1
ATOM 1604 N N . ALA B 1 39 ? -5.117 -2.096 1.469 1 98.75 39 ALA B N 1
ATOM 1605 C CA . ALA B 1 39 ? -5.707 -2.992 0.476 1 98.75 39 ALA B CA 1
ATOM 1606 C C . ALA B 1 39 ? -4.676 -3.982 -0.051 1 98.75 39 ALA B C 1
ATOM 1608 O O . ALA B 1 39 ? -4.953 -5.18 -0.16 1 98.75 39 ALA B O 1
ATOM 1609 N N . SER B 1 40 ? -3.523 -3.469 -0.316 1 98.44 40 SER B N 1
ATOM 1610 C CA . SER B 1 40 ? -2.48 -4.305 -0.9 1 98.44 40 SER B CA 1
ATOM 1611 C C . SER B 1 40 ? -2.008 -5.367 0.088 1 98.44 40 SER B C 1
ATOM 1613 O O . SER B 1 40 ? -1.762 -6.512 -0.295 1 98.44 40 SER B O 1
ATOM 1615 N N . VAL B 1 41 ? -1.876 -5.02 1.316 1 98.12 41 VAL B N 1
ATOM 1616 C CA . VAL B 1 41 ? -1.419 -5.957 2.334 1 98.12 41 VAL B CA 1
ATOM 1617 C C . VAL B 1 41 ? -2.473 -7.043 2.547 1 98.12 41 VAL B C 1
ATOM 1619 O O . VAL B 1 41 ? -2.156 -8.234 2.535 1 98.12 41 VAL B O 1
ATOM 1622 N N . VAL B 1 42 ? -3.691 -6.641 2.67 1 98.44 42 VAL B N 1
ATOM 1623 C CA . VAL B 1 42 ? -4.773 -7.594 2.885 1 98.44 42 VAL B CA 1
ATOM 1624 C C . VAL B 1 42 ? -4.891 -8.523 1.682 1 98.44 42 VAL B C 1
ATOM 1626 O O . VAL B 1 42 ? -5.02 -9.742 1.841 1 98.44 42 VAL B O 1
ATOM 1629 N N . ASN B 1 43 ? -4.781 -7.965 0.529 1 98.44 43 ASN B N 1
ATOM 1630 C CA . ASN B 1 43 ? -4.898 -8.773 -0.68 1 98.44 43 ASN B CA 1
ATOM 1631 C C . ASN B 1 43 ? -3.729 -9.742 -0.823 1 98.44 43 ASN B C 1
ATOM 1633 O O . ASN B 1 43 ? -3.916 -10.898 -1.211 1 98.44 43 ASN B O 1
ATOM 1637 N N . ASN B 1 44 ? -2.574 -9.266 -0.497 1 98.12 44 ASN B N 1
ATOM 1638 C CA . ASN B 1 44 ? -1.428 -10.164 -0.591 1 98.12 44 ASN B CA 1
ATOM 1639 C C . ASN B 1 44 ? -1.564 -11.352 0.362 1 98.12 44 ASN B C 1
ATOM 1641 O O . ASN B 1 44 ? -1.223 -12.477 0.008 1 98.12 44 ASN B O 1
ATOM 1645 N N . ILE B 1 45 ? -2.041 -11.125 1.493 1 98 45 ILE B N 1
ATOM 1646 C CA . ILE B 1 45 ? -2.279 -12.188 2.457 1 98 45 ILE B CA 1
ATOM 1647 C C . ILE B 1 45 ? -3.445 -13.062 1.989 1 98 45 ILE B C 1
ATOM 1649 O O . ILE B 1 45 ? -3.35 -14.289 1.982 1 98 45 ILE B O 1
ATOM 1653 N N . GLY B 1 46 ? -4.52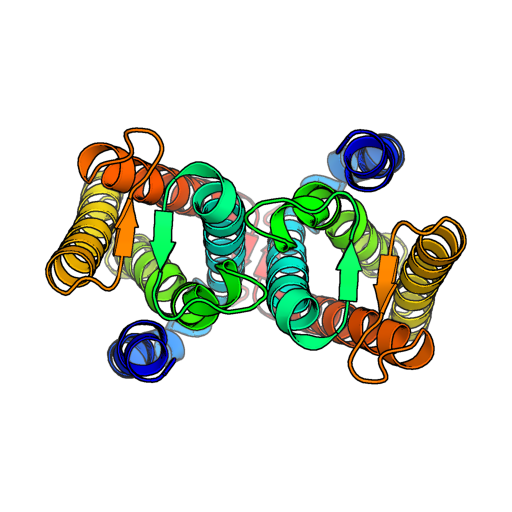 -12.469 1.611 1 98.44 46 GLY B N 1
ATOM 1654 C CA . GLY B 1 46 ? -5.723 -13.172 1.202 1 98.44 46 GLY B CA 1
ATOM 1655 C C . GLY B 1 46 ? -5.508 -14.062 -0.009 1 98.44 46 GLY B C 1
ATOM 1656 O O . GLY B 1 46 ? -5.992 -15.195 -0.046 1 98.44 46 GLY B O 1
ATOM 1657 N N . PHE B 1 47 ? -4.777 -13.57 -0.99 1 98.38 47 PHE B N 1
ATOM 1658 C CA . PHE B 1 47 ? -4.523 -14.336 -2.205 1 98.38 47 PHE B CA 1
ATOM 1659 C C . PHE B 1 47 ? -3.658 -15.547 -1.909 1 98.38 47 PHE B C 1
ATOM 1661 O O . PHE B 1 47 ? -3.693 -16.531 -2.645 1 98.38 47 PHE B O 1
ATOM 1668 N N . ASN B 1 48 ? -2.949 -15.445 -0.867 1 98 48 ASN B N 1
ATOM 1669 C CA . ASN B 1 48 ? -2.125 -16.578 -0.485 1 98 48 ASN B CA 1
ATOM 1670 C C . ASN B 1 48 ? -2.943 -17.656 0.241 1 98 48 ASN B C 1
ATOM 1672 O O . ASN B 1 48 ? -2.666 -18.844 0.119 1 98 48 ASN B O 1
ATOM 1676 N N . TYR B 1 49 ? -4.039 -17.219 0.907 1 98.19 49 TYR B N 1
ATOM 1677 C CA . TYR B 1 49 ? -4.637 -18.172 1.828 1 98.19 49 TYR B CA 1
ATOM 1678 C C . TYR B 1 49 ? -6.129 -18.344 1.554 1 98.19 49 TYR B C 1
ATOM 1680 O O . TYR B 1 49 ? -6.715 -19.375 1.891 1 98.19 49 TYR B O 1
ATOM 1688 N N . PHE B 1 50 ? -6.758 -17.344 0.864 1 98.5 50 PHE B N 1
ATOM 1689 C CA . PHE B 1 50 ? -8.195 -17.375 1.095 1 98.5 50 PHE B CA 1
ATOM 1690 C C . PHE B 1 50 ? -8.961 -17.203 -0.214 1 98.5 50 PHE B C 1
ATOM 1692 O O . PHE B 1 50 ? -10.047 -17.75 -0.38 1 98.5 50 PHE B O 1
ATOM 1699 N N . TRP B 1 51 ? -8.484 -16.406 -1.164 1 98.38 51 TRP B N 1
ATOM 1700 C CA . TRP B 1 51 ? -9.273 -16.125 -2.361 1 98.38 51 TRP B CA 1
ATOM 1701 C C . TRP B 1 51 ? -8.367 -15.969 -3.582 1 98.38 51 TRP B C 1
ATOM 1703 O O . TRP B 1 51 ? -7.164 -15.758 -3.445 1 98.38 51 TRP B O 1
ATOM 1713 N N . LEU B 1 52 ? -9.016 -16.094 -4.727 1 97.75 52 LEU B N 1
ATOM 1714 C CA . LEU B 1 52 ? -8.445 -15.836 -6.043 1 97.75 52 LEU B CA 1
ATOM 1715 C C . LEU B 1 52 ? -9.344 -14.922 -6.863 1 97.75 52 LEU B C 1
ATOM 1717 O O . LEU B 1 52 ? -10.57 -14.953 -6.715 1 97.75 52 LEU B O 1
ATOM 1721 N N . LEU B 1 53 ? -8.742 -14.102 -7.59 1 97.88 53 LEU B N 1
ATOM 1722 C CA . LEU B 1 53 ? -9.453 -13.211 -8.5 1 97.88 53 LEU B CA 1
ATOM 1723 C C . LEU B 1 53 ? -9.023 -13.461 -9.945 1 97.88 53 LEU B C 1
ATOM 1725 O O . LEU B 1 53 ? -7.824 -13.469 -10.242 1 97.88 53 LEU B O 1
ATOM 1729 N N . SER B 1 54 ? -10.016 -13.703 -10.828 1 96.88 54 SER B N 1
ATOM 1730 C CA . SER B 1 54 ? -9.719 -13.914 -12.242 1 96.88 54 SER B CA 1
ATOM 1731 C C . SER B 1 54 ? -9.391 -12.594 -12.938 1 96.88 54 SER B C 1
ATOM 1733 O O . SER B 1 54 ? -9.961 -11.555 -12.609 1 96.88 54 SER B O 1
ATOM 1735 N N . PRO B 1 55 ? -8.586 -12.656 -13.938 1 97.06 55 PRO B N 1
ATOM 1736 C CA . PRO B 1 55 ? -7.766 -13.781 -14.391 1 97.06 55 PRO B CA 1
ATOM 1737 C C . PRO B 1 55 ? -6.574 -14.047 -13.469 1 97.06 55 PRO B C 1
ATOM 1739 O O . PRO B 1 55 ? -6.191 -13.18 -12.68 1 97.06 55 PRO B O 1
ATOM 1742 N N . VAL B 1 56 ? -6.043 -15.227 -13.617 1 96.44 56 VAL B N 1
ATOM 1743 C CA . VAL B 1 56 ? -4.906 -15.617 -12.789 1 96.44 56 VAL B CA 1
ATOM 1744 C C . VAL B 1 56 ? -3.607 -15.391 -13.555 1 96.44 56 VAL B C 1
ATOM 1746 O O . VAL B 1 56 ? -3.412 -15.945 -14.641 1 96.44 56 VAL B O 1
ATOM 1749 N N . PHE B 1 57 ? -2.771 -14.586 -13.008 1 96.75 57 PHE B N 1
ATOM 1750 C CA . PHE B 1 57 ? -1.465 -14.273 -13.57 1 96.75 57 PHE B CA 1
ATOM 1751 C C . PHE B 1 57 ? -0.357 -14.984 -12.812 1 96.75 57 PHE B C 1
ATOM 1753 O O . PHE B 1 57 ? -0.63 -15.781 -11.906 1 96.75 57 PHE B O 1
ATOM 1760 N N . LYS B 1 58 ? 0.844 -14.773 -13.289 1 96.31 58 LYS B N 1
ATOM 1761 C CA . LYS B 1 58 ? 1.977 -15.352 -12.57 1 96.31 58 LYS B CA 1
ATOM 1762 C C . LYS B 1 58 ? 1.932 -14.984 -11.094 1 96.31 58 LYS B C 1
ATOM 1764 O O . LYS B 1 58 ? 2.066 -15.859 -10.227 1 96.31 58 LYS B O 1
ATOM 1769 N N . ASN B 1 59 ? 1.835 -13.703 -10.898 1 97.19 59 ASN B N 1
ATOM 1770 C CA . ASN B 1 59 ? 1.49 -13.219 -9.562 1 97.19 59 ASN B CA 1
ATOM 1771 C C . ASN B 1 59 ? -0.02 -13.102 -9.383 1 97.19 59 ASN B C 1
ATOM 1773 O O . ASN B 1 59 ? -0.646 -12.203 -9.945 1 97.19 59 ASN B O 1
ATOM 1777 N N . ILE B 1 60 ? -0.531 -13.867 -8.547 1 97.19 60 ILE B N 1
ATOM 1778 C CA . ILE B 1 60 ? -1.984 -13.977 -8.484 1 97.19 60 ILE B CA 1
ATOM 1779 C C . ILE B 1 60 ? -2.58 -12.672 -7.969 1 97.19 60 ILE B C 1
ATOM 1781 O O . ILE B 1 60 ? -3.695 -12.305 -8.344 1 97.19 60 ILE B O 1
ATOM 1785 N N . ALA B 1 61 ? -1.818 -11.977 -7.188 1 97.31 61 ALA B N 1
ATOM 1786 C CA . ALA B 1 61 ? -2.316 -10.719 -6.633 1 97.31 61 ALA B CA 1
ATOM 1787 C C . ALA B 1 61 ? -2.336 -9.617 -7.695 1 97.31 61 ALA B C 1
ATOM 1789 O O . ALA B 1 61 ? -2.936 -8.562 -7.492 1 97.31 61 ALA B O 1
ATOM 1790 N N . PHE B 1 62 ? -1.727 -9.875 -8.789 1 97.62 62 PHE B N 1
ATOM 1791 C CA . PHE B 1 62 ? -1.63 -8.883 -9.859 1 97.62 62 PHE B CA 1
ATOM 1792 C C . PHE B 1 62 ? -3.014 -8.5 -10.367 1 97.62 62 PHE B C 1
ATOM 1794 O O . PHE B 1 62 ? -3.25 -7.34 -10.719 1 97.62 62 PHE B O 1
ATOM 1801 N N . SER B 1 63 ? -3.9 -9.43 -10.344 1 97.69 63 SER B N 1
ATOM 1802 C CA . SER B 1 63 ? -5.246 -9.211 -10.867 1 97.69 63 SER B CA 1
ATOM 1803 C C . SER B 1 63 ? -6.02 -8.227 -9.992 1 97.69 63 SER B C 1
ATOM 1805 O O . SER B 1 63 ? -7.031 -7.668 -10.422 1 97.69 63 SER B O 1
ATOM 1807 N N . ALA B 1 64 ? -5.52 -7.961 -8.812 1 97.81 64 ALA B N 1
ATOM 1808 C CA . ALA B 1 64 ? -6.242 -7.109 -7.871 1 97.81 64 ALA B CA 1
ATOM 1809 C C . ALA B 1 64 ? -5.73 -5.676 -7.922 1 97.81 64 ALA B C 1
ATOM 1811 O O . ALA B 1 64 ? -6.301 -4.781 -7.289 1 97.81 64 ALA B O 1
ATOM 1812 N N . ILE B 1 65 ? -4.711 -5.355 -8.719 1 98.38 65 ILE B N 1
ATOM 1813 C CA . ILE B 1 65 ? -4.066 -4.047 -8.742 1 98.38 65 ILE B CA 1
ATOM 1814 C C . ILE B 1 65 ? -5.094 -2.973 -9.094 1 98.38 65 ILE B C 1
ATOM 1816 O O . ILE B 1 65 ? -5.148 -1.925 -8.445 1 98.38 65 ILE B O 1
ATOM 1820 N N . PRO B 1 66 ? -5.988 -3.209 -10.047 1 98.31 66 PRO B N 1
ATOM 1821 C CA . PRO B 1 66 ? -6.984 -2.176 -10.336 1 98.31 66 PRO B CA 1
ATOM 1822 C C . PRO B 1 66 ? -7.867 -1.856 -9.125 1 98.31 66 PRO B C 1
ATOM 1824 O O . PRO B 1 66 ? -8.242 -0.699 -8.922 1 98.31 66 PRO B O 1
ATOM 1827 N N . PHE B 1 67 ? -8.188 -2.828 -8.336 1 98.56 67 PHE B N 1
ATOM 1828 C CA . PHE B 1 67 ? -9 -2.627 -7.141 1 98.56 67 PHE B CA 1
ATOM 1829 C C . PHE B 1 67 ? -8.195 -1.926 -6.051 1 98.56 67 PHE B C 1
ATOM 1831 O O . PHE B 1 67 ? -8.727 -1.056 -5.352 1 98.56 67 PHE B O 1
ATOM 1838 N N . ASP B 1 68 ? -6.953 -2.297 -5.938 1 98.69 68 ASP B N 1
ATOM 1839 C CA . ASP B 1 68 ? -6.074 -1.72 -4.926 1 98.69 68 ASP B CA 1
ATOM 1840 C C . ASP B 1 68 ? -5.816 -0.24 -5.203 1 98.69 68 ASP B C 1
ATOM 1842 O O . ASP B 1 68 ? -5.582 0.537 -4.273 1 98.69 68 ASP B O 1
ATOM 1846 N N . LEU B 1 69 ? -5.887 0.163 -6.438 1 98.44 69 LEU B N 1
ATOM 1847 C CA . LEU B 1 69 ? -5.594 1.539 -6.824 1 98.44 69 LEU B CA 1
ATOM 1848 C C . LEU B 1 69 ? -6.875 2.295 -7.164 1 98.44 69 LEU B C 1
ATOM 1850 O O . LEU B 1 69 ? -6.828 3.467 -7.539 1 98.44 69 LEU B O 1
ATOM 1854 N N . GLY B 1 70 ? -7.945 1.673 -7.047 1 98.12 70 GLY B N 1
ATOM 1855 C CA . GLY B 1 70 ? -9.203 2.271 -7.469 1 98.12 70 GLY B CA 1
ATOM 1856 C C . GLY B 1 70 ? -10.32 2.084 -6.461 1 98.12 70 GLY B C 1
ATOM 1857 O O . GLY B 1 70 ? -10.445 2.863 -5.512 1 98.12 70 GLY B O 1
ATOM 1858 N N . LEU B 1 71 ? -10.992 1.029 -6.559 1 98.62 71 LEU B N 1
ATOM 1859 C CA . LEU B 1 71 ? -12.219 0.795 -5.805 1 98.62 71 LEU B CA 1
ATOM 1860 C C . LEU B 1 71 ? -11.961 0.907 -4.305 1 98.62 71 LEU B C 1
ATOM 1862 O O . LEU B 1 71 ? -12.672 1.632 -3.604 1 98.62 71 LEU B O 1
ATOM 1866 N N . PHE B 1 72 ? -10.969 0.225 -3.848 1 98.75 72 PHE B N 1
ATOM 1867 C CA . PHE B 1 72 ? -10.75 0.132 -2.408 1 98.75 72 PHE B CA 1
ATOM 1868 C C . PHE B 1 72 ? -10.406 1.496 -1.823 1 98.75 72 PHE B C 1
ATOM 1870 O O . PHE B 1 72 ? -11.094 1.986 -0.925 1 98.75 72 PHE B O 1
ATOM 1877 N N . PRO B 1 73 ? -9.422 2.141 -2.346 1 98.44 73 PRO B N 1
ATOM 1878 C CA . PRO B 1 73 ? -9.117 3.441 -1.746 1 98.44 73 PRO B CA 1
ATOM 1879 C C . PRO B 1 73 ? -10.188 4.488 -2.027 1 98.44 73 PRO B C 1
ATOM 1881 O O . PRO B 1 73 ? -10.391 5.402 -1.225 1 98.44 73 PRO B O 1
ATOM 1884 N N . ILE B 1 74 ? -10.898 4.367 -3.07 1 98.31 74 ILE B N 1
ATOM 1885 C CA . ILE B 1 74 ? -11.945 5.328 -3.4 1 98.31 74 ILE B CA 1
ATOM 1886 C C . ILE B 1 74 ? -13.102 5.195 -2.408 1 98.31 74 ILE B C 1
ATOM 1888 O O . ILE B 1 74 ? -13.602 6.199 -1.889 1 98.31 74 ILE B O 1
ATOM 1892 N N . ILE B 1 75 ? -13.5 3.994 -2.086 1 98.44 75 ILE B N 1
ATOM 1893 C CA . ILE B 1 75 ? -14.578 3.771 -1.127 1 98.44 75 ILE B CA 1
ATOM 1894 C C . ILE B 1 75 ? -14.148 4.254 0.255 1 98.44 75 ILE B C 1
ATOM 1896 O O . ILE B 1 75 ? -14.922 4.91 0.959 1 98.44 75 ILE B O 1
ATOM 1900 N N . ALA B 1 76 ? -12.93 3.961 0.617 1 98.25 76 ALA B N 1
ATOM 1901 C CA . ALA B 1 76 ? -12.406 4.41 1.906 1 98.25 76 ALA B CA 1
ATOM 1902 C C . ALA B 1 76 ? -12.352 5.934 1.972 1 98.25 76 ALA B C 1
ATOM 1904 O O . ALA B 1 76 ? -12.719 6.535 2.984 1 98.25 76 ALA B O 1
ATOM 1905 N N . SER B 1 77 ? -11.883 6.527 0.926 1 97.12 77 SER B N 1
ATOM 1906 C CA . SER B 1 77 ? -11.789 7.98 0.859 1 97.12 77 SER B CA 1
ATOM 1907 C C . SER B 1 77 ? -13.172 8.633 0.888 1 97.12 77 SER B C 1
ATOM 1909 O O . SER B 1 77 ? -13.352 9.68 1.506 1 97.12 77 SER B O 1
ATOM 1911 N N . TYR B 1 78 ? -14.102 8.055 0.148 1 97.69 78 TYR B N 1
ATOM 1912 C CA . TYR B 1 78 ? -15.461 8.57 0.151 1 97.69 78 TYR B CA 1
ATOM 1913 C C . TYR B 1 78 ? -16.047 8.547 1.557 1 97.69 78 TYR B C 1
ATOM 1915 O O . TYR B 1 78 ? -16.734 9.484 1.962 1 97.69 78 TYR B O 1
ATOM 1923 N N . MET B 1 79 ? -15.805 7.52 2.275 1 98.44 79 MET B N 1
ATOM 1924 C CA . MET B 1 79 ? -16.266 7.43 3.66 1 98.44 79 MET B CA 1
ATOM 1925 C C . MET B 1 79 ? -15.711 8.586 4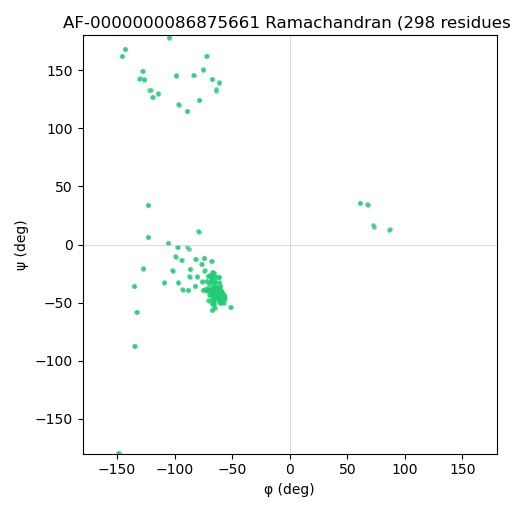.488 1 98.44 79 MET B C 1
ATOM 1927 O O . MET B 1 79 ? -16.453 9.242 5.223 1 98.44 79 MET B O 1
ATOM 1931 N N . LEU B 1 80 ? -14.438 8.867 4.316 1 98.25 80 LEU B N 1
ATOM 1932 C CA . LEU B 1 80 ? -13.812 9.945 5.086 1 98.25 80 LEU B CA 1
ATOM 1933 C C . LEU B 1 80 ? -14.375 11.305 4.672 1 98.25 80 LEU B C 1
ATOM 1935 O O . LEU B 1 80 ? -14.562 12.18 5.516 1 98.25 80 LEU B O 1
ATOM 1939 N N . TYR B 1 81 ? -14.633 11.422 3.393 1 98 81 TYR B N 1
ATOM 1940 C CA . TYR B 1 81 ? -15.289 12.633 2.914 1 98 81 TYR B CA 1
ATOM 1941 C C . TYR B 1 81 ? -16.625 12.852 3.623 1 98 81 TYR B C 1
ATOM 1943 O O . TYR B 1 81 ? -16.906 13.961 4.094 1 98 81 TYR B O 1
ATOM 1951 N N . LEU B 1 82 ? -17.375 11.844 3.736 1 98.38 82 LEU B N 1
ATOM 1952 C CA . LEU B 1 82 ? -18.688 11.953 4.371 1 98.38 82 LEU B CA 1
ATOM 1953 C C . LEU B 1 82 ? -18.547 12.258 5.859 1 98.38 82 LEU B C 1
ATOM 1955 O O . LEU B 1 82 ? -19.328 13.016 6.418 1 98.38 82 LEU B O 1
ATOM 1959 N N . VAL B 1 83 ? -17.578 11.656 6.484 1 98.44 83 VAL B N 1
ATOM 1960 C CA . VAL B 1 83 ? -17.359 11.883 7.906 1 98.44 83 VAL B CA 1
ATOM 1961 C C . VAL B 1 83 ? -16.938 13.328 8.148 1 98.44 83 VAL B C 1
ATOM 1963 O O . VAL B 1 83 ? -17.531 14.023 8.977 1 98.44 83 VAL B O 1
ATOM 1966 N N . TYR B 1 84 ? -16.031 13.82 7.359 1 97.12 84 TYR B N 1
ATOM 1967 C CA . TYR B 1 84 ? -15.383 15.07 7.73 1 97.12 84 TYR B CA 1
ATOM 1968 C C . TYR B 1 84 ? -16.031 16.266 7.035 1 97.12 84 TYR B C 1
ATOM 1970 O O . TYR B 1 84 ? -16.094 17.359 7.594 1 97.12 84 TYR B O 1
ATOM 1978 N N . GLU B 1 85 ? -16.531 16.078 5.844 1 96.62 85 GLU B N 1
ATOM 1979 C CA . GLU B 1 85 ? -17.125 17.188 5.105 1 96.62 85 GLU B CA 1
ATOM 1980 C C . GLU B 1 85 ? -18.641 17.266 5.336 1 96.62 85 GLU B C 1
ATOM 1982 O O . GLU B 1 85 ? -19.203 18.359 5.434 1 96.62 85 GLU B O 1
ATOM 1987 N N . LYS B 1 86 ? -19.234 16.141 5.406 1 97.56 86 LYS B N 1
ATOM 1988 C CA . LYS B 1 86 ? -20.688 16.125 5.57 1 97.56 86 LYS B CA 1
ATOM 1989 C C . LYS B 1 86 ? -21.078 15.875 7.027 1 97.56 86 LYS B C 1
ATOM 1991 O O . LYS B 1 86 ? -22.266 15.922 7.379 1 97.56 86 LYS B O 1
ATOM 1996 N N . LYS B 1 87 ? -20.203 15.539 7.848 1 98.06 87 LYS B N 1
ATOM 1997 C CA . LYS B 1 87 ? -20.359 15.414 9.289 1 98.06 87 LYS B CA 1
ATOM 1998 C C . LYS B 1 87 ? -21.297 14.258 9.641 1 98.06 87 LYS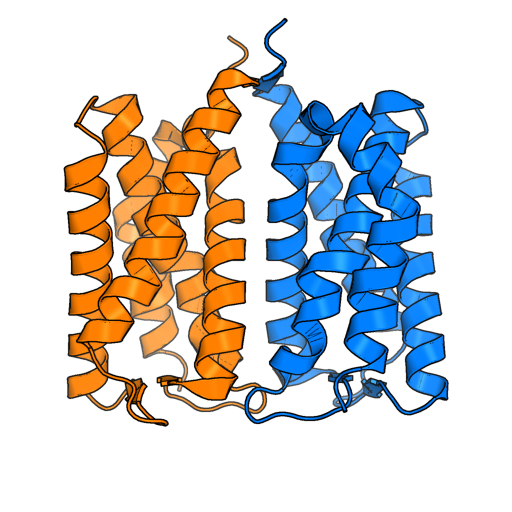 B C 1
ATOM 2000 O O . LYS B 1 87 ? -22.078 14.352 10.578 1 98.06 87 LYS B O 1
ATOM 2005 N N . ILE B 1 88 ? -21.219 13.242 8.844 1 98.44 88 ILE B N 1
ATOM 2006 C CA . ILE B 1 88 ? -21.969 12.039 9.148 1 98.44 88 ILE B CA 1
ATOM 2007 C C . ILE B 1 88 ? -21.203 11.172 10.141 1 98.44 88 ILE B C 1
ATOM 2009 O O . ILE B 1 88 ? -19.969 11.133 10.109 1 98.44 88 ILE B O 1
ATOM 2013 N N . LYS B 1 89 ? -21.953 10.477 11.016 1 98.62 89 LYS B N 1
ATOM 2014 C CA . LYS B 1 89 ? -21.328 9.648 12.047 1 98.62 89 LYS B CA 1
ATOM 2015 C C . LYS B 1 89 ? -20.484 8.539 11.43 1 98.62 89 LYS B C 1
ATOM 2017 O O . LYS B 1 89 ? -20.906 7.891 10.469 1 98.62 89 LYS B O 1
ATOM 2022 N N . PRO B 1 90 ? -19.328 8.242 11.961 1 98.62 90 PRO B N 1
ATOM 2023 C CA . PRO B 1 90 ? -18.359 7.328 11.336 1 98.62 90 PRO B CA 1
ATOM 2024 C C . PRO B 1 90 ? -18.812 5.871 11.391 1 98.62 90 PRO B C 1
ATOM 2026 O O . PRO B 1 90 ? -18.609 5.121 10.438 1 98.62 90 PRO B O 1
ATOM 2029 N N . VAL B 1 91 ? -19.422 5.379 12.469 1 98.62 91 VAL B N 1
ATOM 2030 C CA . VAL B 1 91 ? -19.672 3.961 12.703 1 98.62 91 VAL B CA 1
ATOM 2031 C C . VAL B 1 91 ? -20.578 3.416 11.594 1 98.62 91 VAL B C 1
ATOM 2033 O O . VAL B 1 91 ? -20.25 2.426 10.938 1 98.62 91 VAL B O 1
ATOM 2036 N N . PRO B 1 92 ? -21.719 4.098 11.289 1 98.75 92 PRO B N 1
ATOM 2037 C CA . PRO B 1 92 ? -22.531 3.572 10.195 1 98.75 92 PRO B CA 1
ATOM 2038 C C . PRO B 1 92 ? -21.828 3.611 8.844 1 98.75 92 PRO B C 1
ATOM 2040 O O . PRO B 1 92 ? -22 2.713 8.023 1 98.75 92 PRO B O 1
ATOM 2043 N N . LEU B 1 93 ? -21.078 4.602 8.617 1 98.81 93 LEU B N 1
ATOM 2044 C CA . LEU B 1 93 ? -20.375 4.742 7.348 1 98.81 93 LEU B CA 1
ATOM 2045 C C . LEU B 1 93 ? -19.344 3.631 7.172 1 98.81 93 LEU B C 1
ATOM 2047 O O . LEU B 1 93 ? -19.141 3.131 6.062 1 98.81 93 LEU B O 1
ATOM 2051 N N . ILE B 1 94 ? -18.719 3.266 8.242 1 98.88 94 ILE B N 1
ATOM 2052 C CA . ILE B 1 94 ? -17.75 2.172 8.227 1 98.88 94 ILE B CA 1
ATOM 2053 C C . ILE B 1 94 ? -18.453 0.873 7.836 1 98.88 94 ILE B C 1
ATOM 2055 O O . ILE B 1 94 ? -18 0.157 6.941 1 98.88 94 ILE B O 1
ATOM 2059 N N . PHE B 1 95 ? -19.578 0.631 8.406 1 98.81 95 PHE B N 1
ATOM 2060 C CA . PHE B 1 95 ? -20.328 -0.591 8.141 1 98.81 95 PHE B CA 1
ATOM 2061 C C . PHE B 1 95 ? -20.859 -0.597 6.715 1 98.81 95 PHE B C 1
ATOM 2063 O O . PHE B 1 95 ? -20.797 -1.614 6.023 1 98.81 95 PHE B O 1
ATOM 2070 N N . ILE B 1 96 ? -21.359 0.529 6.309 1 98.75 96 ILE B N 1
ATOM 2071 C CA . I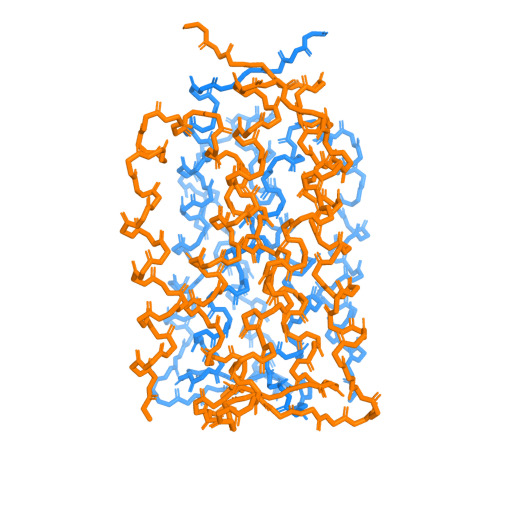LE B 1 96 ? -21.938 0.629 4.973 1 98.75 96 ILE B CA 1
ATOM 2072 C C . ILE B 1 96 ? -20.844 0.437 3.922 1 98.75 96 ILE B C 1
ATOM 2074 O O . ILE B 1 96 ? -21.062 -0.225 2.904 1 98.75 96 ILE B O 1
ATOM 2078 N N . SER B 1 97 ? -19.703 0.987 4.113 1 98.75 97 SER B N 1
ATOM 2079 C CA . SER B 1 97 ? -18.594 0.841 3.178 1 98.75 97 SER B CA 1
ATOM 2080 C C . SER B 1 97 ? -18.141 -0.615 3.064 1 98.75 97 SER B C 1
ATOM 2082 O O . SER B 1 97 ? -17.953 -1.128 1.961 1 98.75 97 SER B O 1
ATOM 2084 N N . ALA B 1 98 ? -18.016 -1.27 4.215 1 98.81 98 ALA B N 1
ATOM 2085 C CA . ALA B 1 98 ? -17.625 -2.676 4.215 1 98.81 98 ALA B CA 1
ATOM 2086 C C . ALA B 1 98 ? -18.672 -3.541 3.537 1 98.81 98 ALA B C 1
ATOM 2088 O O . ALA B 1 98 ? -18.344 -4.473 2.797 1 98.81 98 ALA B O 1
ATOM 2089 N N . LEU B 1 99 ? -19.891 -3.186 3.783 1 98.69 99 LEU B N 1
ATOM 2090 C CA . LEU B 1 99 ? -21 -3.932 3.193 1 98.69 99 LEU B CA 1
ATOM 2091 C C . LEU B 1 99 ? -21.031 -3.734 1.682 1 98.69 99 LEU B C 1
ATOM 2093 O O . LEU B 1 99 ? -21.281 -4.684 0.934 1 98.69 99 LEU B O 1
ATOM 2097 N N . MET B 1 100 ? -20.828 -2.535 1.25 1 98.5 100 MET B N 1
ATOM 2098 C CA . MET B 1 100 ? -20.812 -2.236 -0.18 1 98.5 100 MET B CA 1
ATOM 2099 C C . MET B 1 100 ? -19.734 -3.037 -0.891 1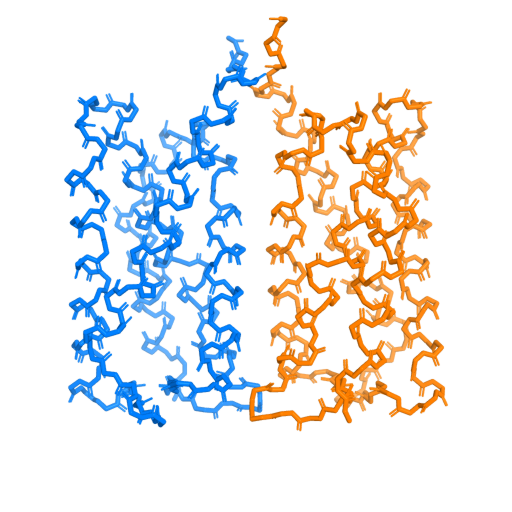 98.5 100 MET B C 1
ATOM 2101 O O . MET B 1 100 ? -19.984 -3.633 -1.94 1 98.5 100 MET B O 1
ATOM 2105 N N . LEU B 1 101 ? -18.578 -3.082 -0.352 1 98.75 101 LEU B N 1
ATOM 2106 C CA . LEU B 1 101 ? -17.469 -3.83 -0.938 1 98.75 101 LEU B CA 1
ATOM 2107 C C . LEU B 1 101 ? -17.75 -5.328 -0.93 1 98.75 101 LEU B C 1
ATOM 2109 O O . LEU B 1 101 ? -17.453 -6.031 -1.896 1 98.75 101 LEU B O 1
ATOM 2113 N N . THR B 1 102 ? -18.359 -5.762 0.17 1 98.75 102 THR B N 1
ATOM 2114 C CA . THR B 1 102 ? -18.703 -7.172 0.286 1 98.75 102 THR B CA 1
ATOM 2115 C C . THR B 1 102 ? -19.734 -7.562 -0.767 1 98.75 102 THR B C 1
ATOM 2117 O O . THR B 1 102 ? -19.625 -8.617 -1.391 1 98.75 102 THR B O 1
ATOM 2120 N N . CYS B 1 103 ? -20.719 -6.719 -0.958 1 98.5 103 CYS B N 1
ATOM 2121 C CA . CYS B 1 103 ? -21.75 -6.965 -1.96 1 98.5 103 CYS B CA 1
ATOM 2122 C C . CYS B 1 103 ? -21.156 -7.031 -3.359 1 98.5 103 CYS B C 1
ATOM 2124 O O . CYS B 1 103 ? -21.5 -7.91 -4.148 1 98.5 103 CYS B O 1
ATOM 2126 N N . LEU B 1 104 ? -20.312 -6.145 -3.646 1 98 104 LEU B N 1
ATOM 2127 C CA . LEU B 1 104 ? -19.656 -6.156 -4.945 1 98 104 LEU B CA 1
ATOM 2128 C C . LEU B 1 104 ? -18.844 -7.434 -5.133 1 98 104 LEU B C 1
ATOM 2130 O O . LEU B 1 104 ? -18.859 -8.039 -6.211 1 98 104 LEU B O 1
ATOM 2134 N N . GLU B 1 105 ? -18.078 -7.812 -4.102 1 98 105 GLU B N 1
ATOM 2135 C CA . GLU B 1 105 ? -17.312 -9.055 -4.176 1 98 105 GLU B CA 1
ATOM 2136 C C . GLU B 1 105 ? -18.25 -10.258 -4.355 1 98 105 GLU B C 1
ATOM 2138 O O . GLU B 1 105 ? -17.922 -11.18 -5.109 1 98 105 GLU B O 1
ATOM 2143 N N . TRP B 1 106 ? -19.328 -10.18 -3.691 1 98 106 TRP B N 1
ATOM 2144 C CA . TRP B 1 106 ? -20.312 -11.25 -3.83 1 98 106 TRP B CA 1
ATOM 2145 C C . TRP B 1 106 ? -20.797 -11.344 -5.27 1 98 106 TRP B C 1
ATOM 2147 O O . TRP B 1 106 ? -20.938 -12.445 -5.812 1 98 106 TRP B O 1
ATOM 2157 N N . LEU B 1 107 ? -21.047 -10.258 -5.859 1 97.38 107 LEU B N 1
ATOM 2158 C CA . LEU B 1 107 ? -21.469 -10.234 -7.258 1 97.38 107 LEU B CA 1
ATOM 2159 C C . LEU B 1 107 ? -20.391 -10.812 -8.164 1 97.38 107 LEU B C 1
ATOM 2161 O O . LEU B 1 107 ? -20.688 -11.602 -9.062 1 97.38 107 LEU B O 1
ATOM 2165 N N . LEU B 1 108 ? -19.172 -10.461 -7.938 1 96.75 108 LEU B N 1
ATOM 2166 C CA . LEU B 1 108 ? -18.062 -10.969 -8.727 1 96.75 108 LEU B CA 1
ATOM 2167 C C . LEU B 1 108 ? -17.875 -12.469 -8.516 1 96.75 108 LEU B C 1
ATOM 2169 O O . LEU B 1 108 ? -17.5 -13.195 -9.43 1 96.75 108 LEU B O 1
ATOM 2173 N N . LYS B 1 109 ? -18.156 -12.906 -7.316 1 97.25 109 LYS B N 1
ATOM 2174 C CA . LYS B 1 109 ? -18.094 -14.336 -7.012 1 97.25 109 LYS B CA 1
ATOM 2175 C C . LYS B 1 109 ? -19.156 -15.117 -7.766 1 97.25 109 LYS B C 1
ATOM 2177 O O . LYS B 1 109 ? -18.891 -16.203 -8.289 1 97.25 109 LYS B O 1
ATOM 2182 N N . GLN B 1 110 ? -20.359 -14.578 -7.805 1 96.75 110 GLN B N 1
ATOM 2183 C CA . GLN B 1 110 ? -21.453 -15.219 -8.523 1 96.75 110 GLN B CA 1
ATOM 2184 C C . GLN B 1 110 ? -21.141 -15.344 -10.016 1 96.75 110 GLN B C 1
ATOM 2186 O O . GLN B 1 110 ? -21.578 -16.297 -10.672 1 96.75 110 GLN B O 1
ATOM 2191 N N . GLN B 1 111 ? -20.359 -14.461 -10.5 1 95.94 111 GLN B N 1
ATOM 2192 C CA . GLN B 1 111 ? -19.984 -14.461 -11.906 1 95.94 111 GLN B CA 1
ATOM 2193 C C . GLN B 1 111 ? -18.766 -15.336 -12.148 1 95.94 111 GLN B C 1
ATOM 2195 O O . GLN B 1 111 ? -18.25 -15.422 -13.266 1 95.94 111 GLN B O 1
ATOM 2200 N N . GLY B 1 112 ? -18.219 -15.867 -11.055 1 95.44 112 GLY B N 1
ATOM 2201 C CA . GLY B 1 112 ? -17.094 -16.781 -11.164 1 95.44 112 GLY B CA 1
ATOM 2202 C C . GLY B 1 112 ? -15.75 -16.078 -11.203 1 95.44 112 GLY B C 1
ATOM 2203 O O . GLY B 1 112 ? -14.719 -16.688 -11.492 1 95.44 112 GLY B O 1
ATOM 2204 N N . ARG B 1 113 ? -15.734 -14.836 -10.883 1 96.12 113 ARG B N 1
ATOM 2205 C CA . ARG B 1 113 ? -14.516 -14.039 -10.961 1 96.12 113 ARG B CA 1
ATOM 2206 C C . ARG B 1 113 ? -13.719 -14.148 -9.664 1 96.12 113 ARG B C 1
ATOM 2208 O O . ARG B 1 113 ? -12.5 -13.93 -9.664 1 96.12 113 ARG B O 1
ATOM 2215 N N . VAL B 1 114 ? -14.367 -14.391 -8.617 1 97.75 114 VAL B N 1
ATOM 2216 C CA . VAL B 1 114 ? -13.727 -14.594 -7.324 1 97.75 114 VAL B CA 1
ATOM 2217 C C . VAL B 1 114 ? -13.953 -16.031 -6.852 1 97.75 114 VAL B C 1
ATOM 2219 O O . VAL B 1 114 ? -15.078 -16.531 -6.887 1 97.75 114 VAL B O 1
ATOM 2222 N N . THR B 1 115 ? -12.906 -16.688 -6.445 1 98.06 115 THR B N 1
ATOM 2223 C CA . THR B 1 115 ? -12.977 -18.047 -5.902 1 98.06 115 THR B CA 1
ATOM 2224 C C . THR B 1 115 ? -12.406 -18.094 -4.488 1 98.06 115 THR B C 1
ATOM 2226 O O . THR B 1 115 ? -11.328 -17.562 -4.234 1 98.06 115 THR B O 1
ATOM 2229 N N . TYR B 1 116 ? -13.172 -18.734 -3.65 1 97.88 116 TYR B N 1
ATOM 2230 C CA . TYR B 1 116 ? -12.758 -18.875 -2.26 1 97.88 116 TYR B CA 1
ATOM 2231 C C . TYR B 1 116 ? -12.125 -20.25 -2.012 1 97.88 116 TYR B C 1
ATOM 2233 O O . TYR B 1 116 ? -12.516 -21.234 -2.635 1 97.88 116 TYR B O 1
ATOM 2241 N N . PHE B 1 117 ? -11.164 -20.312 -1.154 1 96.94 117 PHE B N 1
ATOM 2242 C CA . PHE B 1 117 ? -10.586 -21.578 -0.706 1 96.94 117 PHE B CA 1
ATOM 2243 C C . PHE B 1 117 ? -10.211 -21.516 0.771 1 96.94 117 PHE B C 1
ATOM 2245 O O . PHE B 1 117 ? -10.398 -20.484 1.416 1 96.94 117 PHE B O 1
ATOM 2252 N N . ASN B 1 118 ? -9.867 -22.656 1.471 1 97.62 118 ASN B N 1
ATOM 2253 C CA . ASN B 1 118 ? -9.516 -22.75 2.885 1 97.62 118 ASN B CA 1
ATOM 2254 C C . ASN B 1 118 ? -10.672 -22.297 3.777 1 97.62 118 ASN B C 1
ATOM 2256 O O . ASN B 1 118 ? -10.461 -21.547 4.727 1 97.62 118 ASN B O 1
ATOM 2260 N N . ASN B 1 119 ? -11.977 -22.578 3.393 1 97.75 119 ASN B N 1
ATOM 2261 C CA . ASN B 1 119 ? -13.188 -22.344 4.164 1 97.75 119 ASN B CA 1
ATOM 2262 C C . ASN B 1 119 ? -13.523 -20.859 4.219 1 97.75 119 ASN B C 1
ATOM 2264 O O . ASN B 1 119 ? -14.242 -20.406 5.117 1 97.75 119 ASN B O 1
ATOM 2268 N N . TRP B 1 120 ? -12.875 -20.094 3.318 1 97.94 120 TRP B N 1
ATOM 2269 C CA . TRP B 1 120 ? -13.242 -18.688 3.176 1 97.94 120 TRP B CA 1
ATOM 2270 C C . TRP B 1 120 ? -14.648 -18.547 2.604 1 97.94 120 TRP B C 1
ATOM 2272 O O . TRP B 1 120 ? -15.094 -19.391 1.816 1 97.94 120 TRP B O 1
ATOM 2282 N N . ASN B 1 121 ? -15.383 -17.531 3.123 1 97.94 121 ASN B N 1
ATOM 2283 C CA . ASN B 1 121 ? -16.734 -17.25 2.646 1 97.94 121 ASN B CA 1
ATOM 2284 C C . ASN B 1 121 ? -17.062 -15.766 2.727 1 97.94 121 ASN B C 1
ATOM 2286 O O . ASN B 1 121 ? -16.219 -14.953 3.107 1 97.94 121 ASN B O 1
ATOM 2290 N N . VAL B 1 122 ? -18.234 -15.445 2.342 1 97.44 122 VAL B N 1
ATOM 2291 C CA . VAL B 1 122 ? -18.656 -14.055 2.217 1 97.44 122 VAL B CA 1
ATOM 2292 C C . VAL B 1 122 ? -18.672 -13.398 3.594 1 97.44 122 VAL B C 1
ATOM 2294 O O . VAL B 1 122 ? -18.406 -12.203 3.725 1 97.44 122 VAL B O 1
ATOM 2297 N N . PHE B 1 123 ? -18.969 -14.164 4.598 1 97.75 123 PHE B N 1
ATOM 2298 C CA . PHE B 1 123 ? -18.984 -13.656 5.965 1 97.75 123 PHE B CA 1
ATOM 2299 C C . PHE B 1 123 ? -17.594 -13.141 6.363 1 97.75 123 PHE B C 1
ATOM 2301 O O . PHE B 1 123 ? -17.469 -12.016 6.852 1 97.75 123 PHE B O 1
ATOM 2308 N N . TRP B 1 124 ? -16.609 -13.898 6.133 1 98.12 124 TRP B N 1
ATOM 2309 C CA . TRP B 1 124 ? -15.25 -13.516 6.457 1 98.12 124 TRP B CA 1
ATOM 2310 C C . TRP B 1 124 ? -14.773 -12.375 5.551 1 98.12 124 TRP B C 1
ATOM 2312 O O . TRP B 1 124 ? -13.984 -11.531 5.973 1 98.12 124 TRP B O 1
ATOM 2322 N N . THR B 1 125 ? -15.312 -12.398 4.309 1 98.62 125 THR B N 1
ATOM 2323 C CA . THR B 1 125 ? -15.008 -11.312 3.383 1 98.62 125 THR B CA 1
ATOM 2324 C C . THR B 1 125 ? -15.461 -9.969 3.957 1 98.62 125 THR B C 1
ATOM 2326 O O . THR B 1 125 ? -14.734 -8.977 3.865 1 98.62 125 THR B O 1
ATOM 2329 N N . PHE B 1 126 ? -16.594 -9.984 4.574 1 98.69 126 PHE B N 1
ATOM 2330 C CA . PHE B 1 126 ? -17.078 -8.758 5.199 1 98.69 126 PHE B CA 1
ATOM 2331 C C . PHE B 1 126 ? -16.062 -8.234 6.207 1 98.69 126 PHE B C 1
ATOM 2333 O O . PHE B 1 126 ? -15.742 -7.043 6.215 1 98.69 126 PHE B O 1
ATOM 2340 N N . PHE B 1 127 ? -15.469 -9.055 7.02 1 98.56 127 PHE B N 1
ATOM 2341 C CA . PHE B 1 127 ? -14.523 -8.641 8.047 1 98.56 127 PHE B CA 1
ATOM 2342 C C . PHE B 1 127 ? -13.195 -8.219 7.43 1 98.56 127 PHE B C 1
ATOM 2344 O O . PHE B 1 127 ? -12.516 -7.332 7.953 1 98.56 127 PHE B O 1
ATOM 2351 N N . SER B 1 128 ? -12.875 -8.867 6.297 1 98.5 128 SER B N 1
ATOM 2352 C CA . SER B 1 128 ? -11.648 -8.484 5.609 1 98.5 128 SER B CA 1
ATOM 2353 C C . SER B 1 128 ? -11.734 -7.059 5.07 1 98.5 128 SER B C 1
ATOM 2355 O O . SER B 1 128 ? -10.711 -6.41 4.844 1 98.5 128 SER B O 1
ATOM 2357 N N . TYR B 1 129 ? -12.961 -6.609 4.828 1 98.81 129 TYR B N 1
ATOM 2358 C CA . TYR B 1 129 ? -13.156 -5.219 4.434 1 98.81 129 TYR B CA 1
ATOM 2359 C C . TYR B 1 129 ? -13.328 -4.324 5.656 1 98.81 129 TYR B C 1
ATOM 2361 O O . TYR B 1 129 ? -12.828 -3.197 5.684 1 98.81 129 TYR B O 1
ATOM 2369 N N . LEU B 1 130 ? -14.031 -4.805 6.629 1 98.88 130 LEU B N 1
ATOM 2370 C CA . LEU B 1 130 ? -14.367 -4.023 7.812 1 98.88 130 LEU B CA 1
ATOM 2371 C C . LEU B 1 130 ? -13.109 -3.59 8.555 1 98.88 130 LEU B C 1
ATOM 2373 O O . LEU B 1 130 ? -12.977 -2.426 8.938 1 98.88 130 LEU B O 1
ATOM 2377 N N . ILE B 1 131 ? -12.188 -4.434 8.703 1 98.75 131 ILE B N 1
ATOM 2378 C CA . ILE B 1 131 ? -11 -4.203 9.516 1 98.75 131 ILE B CA 1
ATOM 2379 C C . ILE B 1 131 ? -10.156 -3.096 8.891 1 98.75 131 ILE B C 1
ATOM 2381 O O . ILE B 1 131 ? -9.82 -2.109 9.555 1 98.75 131 ILE B O 1
ATOM 2385 N N . PRO B 1 132 ? -9.859 -3.195 7.586 1 98.75 132 PRO B N 1
ATOM 2386 C CA . PRO B 1 132 ? -9.07 -2.105 7.016 1 98.75 132 PRO B CA 1
ATOM 2387 C C . PRO B 1 132 ? -9.82 -0.778 6.988 1 98.75 132 PRO B C 1
ATOM 2389 O O . PRO B 1 132 ? -9.211 0.287 7.105 1 98.75 132 PRO B O 1
ATOM 2392 N N . ILE B 1 133 ? -11.133 -0.797 6.855 1 98.88 133 ILE B N 1
ATOM 2393 C CA . ILE B 1 133 ? -11.906 0.441 6.848 1 98.88 133 ILE B CA 1
ATOM 2394 C C . ILE B 1 133 ? -11.883 1.068 8.242 1 98.88 133 ILE B C 1
ATOM 2396 O O . ILE B 1 133 ? -11.781 2.289 8.375 1 98.88 133 ILE B O 1
ATOM 2400 N N . ILE B 1 134 ? -11.984 0.248 9.273 1 98.88 134 ILE B N 1
ATOM 2401 C CA . ILE B 1 134 ? -11.828 0.733 10.641 1 98.88 134 ILE B CA 1
ATOM 2402 C C . ILE B 1 134 ? -10.438 1.33 10.828 1 98.88 134 ILE B C 1
ATOM 2404 O O . ILE B 1 134 ? -10.289 2.418 11.383 1 98.88 134 ILE B O 1
ATOM 2408 N N . ALA B 1 135 ? -9.469 0.625 10.344 1 98.75 135 ALA B N 1
ATOM 2409 C CA . ALA B 1 135 ? -8.086 1.102 10.445 1 98.75 135 ALA B CA 1
ATOM 2410 C C . ALA B 1 135 ? -7.926 2.453 9.758 1 98.75 135 ALA B C 1
ATOM 2412 O O . ALA B 1 135 ? -7.234 3.34 10.273 1 98.75 135 ALA B O 1
ATOM 2413 N N . MET B 1 136 ? -8.539 2.553 8.633 1 98.44 136 MET B N 1
ATOM 2414 C CA . MET B 1 136 ? -8.492 3.807 7.891 1 98.44 136 MET B CA 1
ATOM 2415 C C . MET B 1 136 ? -9.086 4.949 8.703 1 98.44 136 MET B C 1
ATOM 2417 O O . MET B 1 136 ? -8.516 6.039 8.766 1 98.44 136 MET B O 1
ATOM 2421 N N . TYR B 1 137 ? -10.172 4.719 9.32 1 98.56 137 TYR B N 1
ATOM 2422 C CA . TYR B 1 137 ? -10.805 5.754 10.133 1 98.56 137 TYR B CA 1
ATOM 2423 C C . TYR B 1 137 ? -9.938 6.109 11.336 1 98.56 137 TYR B C 1
ATOM 2425 O O . TYR B 1 137 ? -9.734 7.289 11.633 1 98.56 137 TYR B O 1
ATOM 2433 N N . VAL B 1 138 ? -9.484 5.094 12 1 98.56 138 VAL B N 1
ATOM 2434 C CA . VAL B 1 138 ? -8.641 5.32 13.164 1 98.56 138 VAL B CA 1
ATOM 2435 C C . VAL B 1 138 ? -7.398 6.109 12.758 1 98.56 138 VAL B C 1
ATOM 2437 O O . VAL B 1 138 ? -7 7.051 13.445 1 98.56 138 VAL B O 1
ATOM 2440 N N . TYR B 1 139 ? -6.82 5.746 11.656 1 98.31 139 TYR B N 1
ATOM 2441 C CA . TYR B 1 139 ? -5.672 6.473 11.125 1 98.31 139 TYR B CA 1
ATOM 2442 C C . TYR B 1 139 ? -6.012 7.941 10.906 1 98.31 139 TYR B C 1
ATOM 2444 O O . TYR B 1 139 ? -5.219 8.828 11.234 1 98.31 139 TYR B O 1
ATOM 2452 N N . SER B 1 140 ? -7.168 8.195 10.328 1 97.81 140 SER B N 1
ATOM 2453 C CA . SER B 1 140 ? -7.562 9.57 10.023 1 97.81 140 SER B CA 1
ATOM 2454 C C . SER B 1 140 ? -7.723 10.398 11.289 1 97.81 140 SER B C 1
ATOM 2456 O O . SER B 1 140 ? -7.355 11.57 11.32 1 97.81 140 SER B O 1
ATOM 2458 N N . VAL B 1 141 ? -8.242 9.766 12.328 1 97.62 141 VAL B N 1
ATOM 2459 C CA . VAL B 1 141 ? -8.422 10.461 13.602 1 97.62 141 VAL B CA 1
ATOM 2460 C C . VAL B 1 141 ? -7.055 10.836 14.172 1 97.62 141 VAL B C 1
ATOM 2462 O O . VAL B 1 141 ? -6.84 11.984 14.578 1 97.62 141 VAL B O 1
ATOM 2465 N N . LEU B 1 142 ? -6.152 9.945 14.141 1 96.81 142 LEU B N 1
ATOM 2466 C CA . LEU B 1 142 ? -4.805 10.195 14.641 1 96.81 142 LEU B CA 1
ATOM 2467 C C . LEU B 1 142 ? -4.105 11.258 13.797 1 96.81 142 LEU B C 1
ATOM 2469 O O . LEU B 1 142 ? -3.414 12.125 14.336 1 96.81 142 LEU B O 1
ATOM 2473 N N . PHE B 1 143 ? -4.305 11.133 12.562 1 96.81 143 PHE B N 1
ATOM 2474 C CA . PHE B 1 143 ? -3.715 12.078 11.625 1 96.81 143 PHE B CA 1
ATOM 2475 C C . PHE B 1 143 ? -4.148 13.5 11.953 1 96.81 143 PHE B C 1
ATOM 2477 O O . PHE B 1 143 ? -3.312 14.398 12.078 1 96.81 143 PHE B O 1
ATOM 2484 N N . PHE B 1 144 ? -5.383 13.703 12.188 1 95.5 144 PHE B N 1
ATOM 2485 C CA . PHE B 1 144 ? -5.898 15.055 12.375 1 95.5 144 PHE B CA 1
ATOM 2486 C C . PHE B 1 144 ? -5.66 15.531 13.797 1 95.5 144 PHE B C 1
ATOM 2488 O O . PHE B 1 144 ? -5.77 16.734 14.086 1 95.5 144 PHE B O 1
ATOM 2495 N N . LYS B 1 145 ? -5.312 14.633 14.617 1 94.81 145 LYS B N 1
ATOM 2496 C CA . LYS B 1 145 ? -4.836 15.047 15.93 1 94.81 145 LYS B CA 1
ATOM 2497 C C . LYS B 1 145 ? -3.43 15.633 15.852 1 94.81 145 LYS B C 1
ATOM 2499 O O . LYS B 1 145 ? -3.066 16.5 16.641 1 94.81 145 LYS B O 1
ATOM 2504 N N . MET B 1 146 ? -2.75 15.266 14.82 1 94.31 146 MET B N 1
ATOM 2505 C CA . MET B 1 146 ? -1.335 15.617 14.734 1 94.31 146 MET B CA 1
ATOM 2506 C C . MET B 1 146 ? -1.102 16.688 13.672 1 94.31 146 MET B C 1
ATOM 2508 O O . MET B 1 146 ? -0.147 17.469 13.766 1 94.31 146 MET B O 1
ATOM 2512 N N . TYR B 1 147 ? -1.942 16.625 12.641 1 94.19 147 TYR B N 1
ATOM 2513 C CA . TYR B 1 147 ? -1.729 17.5 11.5 1 94.19 147 TYR B CA 1
ATOM 2514 C C . TYR B 1 147 ? -2.994 18.297 11.172 1 94.19 147 TYR B C 1
ATOM 2516 O O . TYR B 1 147 ? -4.105 17.766 11.297 1 94.19 147 TYR B O 1
ATOM 2524 N N . ARG B 1 148 ? -2.748 19.531 10.812 1 88.69 148 ARG B N 1
ATOM 2525 C CA . ARG B 1 148 ? -3.836 20.391 10.375 1 88.69 148 ARG B CA 1
ATOM 2526 C C . ARG B 1 148 ? -3.523 21.031 9.023 1 88.69 148 ARG B C 1
ATOM 2528 O O . ARG B 1 148 ? -2.361 21.281 8.703 1 88.69 148 ARG B O 1
ATOM 2535 N N . LYS B 1 149 ? -4.531 21.266 8.289 1 86 149 LYS B N 1
ATOM 2536 C CA . LYS B 1 149 ? -4.371 21.922 7 1 86 149 LYS B CA 1
ATOM 2537 C C . LYS B 1 149 ? -3.83 23.344 7.172 1 86 149 LYS B C 1
ATOM 2539 O O . LYS B 1 149 ? -4.242 24.062 8.086 1 86 149 LYS B O 1
ATOM 2544 N N . THR B 1 150 ? -2.863 23.531 6.316 1 78.62 150 THR B N 1
ATOM 2545 C CA . THR B 1 150 ? -2.354 24.891 6.297 1 78.62 150 THR B CA 1
ATOM 2546 C C . THR B 1 150 ? -3.283 25.812 5.504 1 78.62 150 THR B C 1
ATOM 2548 O O . THR B 1 150 ? -3.873 25.391 4.508 1 78.62 150 THR B O 1
ATOM 2551 N N . ASN B 1 151 ? -3.807 26.938 6.043 1 65.06 151 ASN B N 1
ATOM 2552 C CA . ASN B 1 151 ? -4.668 27.922 5.395 1 65.06 151 ASN B CA 1
ATOM 2553 C C . ASN B 1 151 ? -4.062 28.406 4.082 1 65.06 151 ASN B C 1
ATOM 2555 O O . ASN B 1 151 ? -2.842 28.531 3.963 1 65.06 151 ASN B O 1
#

Foldseek 3Di:
DLVVVLVVQAVVQCVVCVVVCVVCVVLLVVQLVVQLVLVLVLLLVCCVAWKFFPPADPPRSVSCNSNSNGVRSSLLSVLVCCCPVVVDDNPVSLLVSLVVVLVVVVVCVVVVRMDTDPPHDSVVSSVSSSVSSVVSVVVSVVCVVVDDDDD/DLVVVLVVQAVVQCVVCVVVCVVCVVLLVVQLVVQLVLVLVLLLVCCVAWKFFPPADPPRSVSCNSNSNGVRSSLLSVLVCCCPVVVDDNPVSLLVSLVVVLVVVVVCVVVVRMDTDPPHDSVVSSVSSSVSSVVSVVVSVVCVVVDDDDD

InterPro domains:
  IPR048147 CBO0543-like [NF041644] (23-131)

Organism: NCBI:txid248903

Nearest PDB structures (foldseek):
  6ob7-assembly1_A  TM=2.961E-01  e=2.169E+00  Homo sapiens
  6kkl-assembly1_A  TM=3.183E-01  e=6.374E+00  Escherichia coli K-12
  4tph-assembly1_B  TM=2.523E-01  e=8.466E+00  Shewanella oneidensis MR-1
  6ob7-assembly1_A  TM=2.961E-01  e=2.169E+00  Homo sapiens
  6kkl-assembly1_A  TM=3.181E-01  e=6.374E+00  Escherichia coli K-12

Secondary structure (DSSP, 8-state):
--HHHHIIIIIHHHHHHHHHHHHTHHHHTTTHHHHHHHHHHHHHHHHHHTEEESSP-SSGGGGGHHIIIIIHHHHHHHHHHHHHTS---HHHHHHHHHHHHHHHHHHHHHTTSEEE-TT--HHHHHHHHHHHHHHHHHHHHHHHHHEEE--/--HHHHIIIIIHHHHHHHHHHHHTHHHHTTTHHHHHHHHHHHHHHHHHHTEEESSP-SSGGGGGHHHHTTHHHHHHHHHHHHHHTS---HHHHHHHHHHHHHHHHHHHHHTTSEEE-TT--HHHHHHHHHHHHHHHHHHHHHHHHHEEE--

Radius of gyration: 19.11 Å; Cα contacts (8 Å, |Δi|>4): 404; chains: 2; bounding box: 46×51×38 Å

Solvent-accessible surface area (backbone atoms only — not comparable to full-atom values): 15164 Å² total; per-residue (Å²): 112,64,58,64,40,36,41,62,16,23,49,50,43,44,67,75,41,41,65,58,44,65,76,40,35,82,74,40,55,73,49,37,39,39,35,21,23,48,41,42,52,53,42,35,53,33,41,50,57,30,37,48,44,56,41,77,50,81,13,36,52,46,45,44,46,33,28,30,75,16,34,52,18,48,53,52,43,50,45,49,44,38,33,72,75,66,63,42,69,58,69,63,45,43,52,51,50,16,46,53,53,35,50,51,49,49,53,38,31,76,71,64,38,38,47,66,37,87,88,46,49,69,71,57,45,31,52,67,38,35,51,52,46,49,49,50,50,53,49,51,55,54,46,57,67,40,35,40,74,55,132,113,63,59,63,39,37,41,64,16,24,47,51,44,43,68,75,41,41,65,58,45,66,74,41,35,83,74,41,57,73,48,39,40,37,35,21,21,48,42,42,52,50,43,35,54,34,41,48,56,31,38,47,43,58,42,77,50,80,13,37,53,45,44,44,46,34,29,30,76,15,33,54,18,48,52,52,42,50,44,49,46,39,33,72,76,67,64,42,69,58,69,64,46,44,52,51,50,16,47,51,54,36,51,53,50,48,52,37,31,75,71,64,37,38,45,66,37,86,86,46,50,70,71,58,45,30,50,66,37,34,52,52,46,50,49,51,50,53,49,50,55,54,45,57,69,41,34,39,73,54,131

Sequence (302 aa):
MMTLNILVGFVVPWVLFIYLFIKHWRLLFPFFPVAVALASVVNNIGFNYFWLLSPVFKNIAFSAIPFDLGLFPIIASYMLYLVYEKKIKPVPLIFISALMLTCLEWLLKQQGRVTYFNNWNVFWTFFSYLIPIIAMYVYSVLFFKMYRKTNMMTLNILVGFVVPWVLFIYLFIKHWRLLFPFFPVAVALASVVNNIGFNYFWLLSPVFKNIAFSAIPFDLGLFPIIASYMLYLVYEKKIKPVPLIFISALMLTCLEWLLKQQGRVTYFNNWNVFWTFFSYLIPIIAMYVYSVLFFKMYRKTN